Protein AF-0000000082856913 (afdb_homodimer)

Secondary structure (DSSP, 8-state):
--------------------------------HHHHHHHHHHSHHHHHHHHHHHHHHHHHHHHHHHHHHHHS--SSTT----HHHHHHHHHHHHHHHHHHHH-/--------------------------------HHHHHHHHHTSHHHHHHHHHHHHHHHHHHHHHHHHHHHHS--SSTT----HHHHHHHHHHHHHHHHHHHH-

Sequence (206 aa):
MSSNGLFSSRENDQNTMIECTITRKRETSSLSREERRRRRRATQKYRMAHATRERIRVEAFNVAFTELRKLLPTLPPDKKLSKIEILRLAICYIAYLNHVLEAMSSNGLFSSRENDQNTMIECTITRKRETSSLSREERRRRRRATQKYRMAHATRERIRVEAFNVAFTELRKLLPTLPPDKKLSKIEILRLAICYIAYLNHVLEA

Solvent-accessible surface area (backbone atoms only — not comparable to full-atom values): 12818 Å² total; per-residue (Å²): 129,87,76,81,78,80,74,76,78,75,77,73,76,71,74,72,71,72,69,70,70,70,68,69,66,69,66,67,72,66,68,49,70,66,52,50,50,51,56,52,59,68,33,66,69,47,46,51,53,51,51,51,53,49,52,50,53,52,47,54,47,52,52,50,50,53,56,40,50,70,74,50,92,51,88,62,76,78,63,85,70,53,74,67,51,46,50,55,49,49,43,53,48,51,54,49,54,52,50,58,67,74,94,130,83,92,85,82,78,76,75,70,76,74,76,77,71,72,73,69,70,67,70,69,67,68,68,66,67,67,66,73,66,67,48,69,67,53,49,50,51,58,51,60,68,34,63,69,48,46,51,53,51,50,52,52,49,52,51,54,53,47,53,48,52,53,50,50,53,57,42,52,70,74,50,92,52,91,61,78,77,63,86,68,52,71,67,53,46,50,53,49,49,42,53,48,50,54,49,52,52,49,58,66,74,94

Foldseek 3Di:
DPDDPPVPPPPPPPPPVVPVCPVPVPVPVPQDPVRVVVVVCPDPVNVVVVVVVVVVVVVVVVVVLVVLLVVFDDVPSPDDDDSVRSV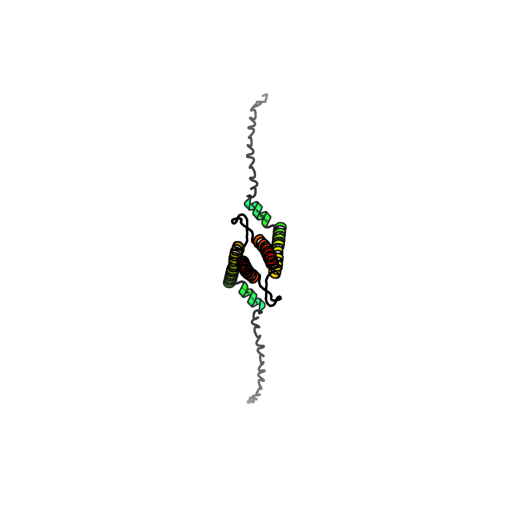VRSVVVVVVVVVVVVD/DDDDDPPPPPPPPPPPVVVVCPVPVPVPVPQDPVRVVVVVCPDPVNVVVVVVVVVVVVVVVVVVLVVLLVVFDDVPSPDDDDSVRSVVRSVVVVVVVVVVVVD

Organism: NCBI:txid197152

pLDDT: mean 78.63, std 26.64, range [24.08, 98.75]

InterPro domains:
  IPR011598 Myc-type, basic helix-loop-helix (bHLH) domain [PF00010] (47-97)
  IPR011598 Myc-type, basic helix-loop-helix (bHLH) domain [PS50888] (45-97)
  IPR011598 Myc-type, basic helix-loop-helix (bHLH) domain [SM00353] (51-103)
  IPR036638 Helix-loop-helix DNA-binding domain superfamily [G3DSA:4.10.280.10] (40-103)
  IPR036638 Helix-loop-helix DNA-binding domain superfamily [SSF47459] (45-102)
  IPR040238 Helix-loop-helix protein TAL-like [PTHR13864] (16-102)

Nearest PDB structures (foldseek):
  8btd-assembly1_SU  TM=6.569E-01  e=5.941E+00  Giardia lamblia ATCC 50803

Radius of gyration: 43.91 Å; Cα contacts (8 Å, |Δi|>4): 61; chains: 2; bounding box: 135×129×76 Å

Structure (mmCIF, N/CA/C/O backbone):
data_AF-0000000082856913-model_v1
#
loop_
_entity.id
_entity.type
_entity.pdbx_description
1 polymer 'BHLH domain-containing protein'
#
loop_
_atom_site.group_PDB
_atom_site.id
_atom_site.type_symbol
_atom_site.label_atom_id
_atom_site.label_alt_id
_atom_site.label_comp_id
_atom_site.label_asym_id
_atom_site.label_entity_id
_atom_site.label_seq_id
_atom_site.pdbx_PDB_ins_code
_atom_site.Cartn_x
_atom_site.Cartn_y
_atom_site.Cartn_z
_atom_site.occupancy
_atom_site.B_iso_or_equiv
_atom_site.auth_seq_id
_atom_site.auth_comp_id
_atom_site.auth_asym_id
_atom_site.auth_atom_id
_atom_site.pdbx_PDB_model_num
ATOM 1 N N . MET A 1 1 ? -79.312 60.375 54.844 1 29.33 1 MET A N 1
ATOM 2 C CA . MET A 1 1 ? -78.25 60.594 53.812 1 29.33 1 MET A CA 1
ATOM 3 C C . MET A 1 1 ? -77.438 59.344 53.594 1 29.33 1 MET A C 1
ATOM 5 O O . MET A 1 1 ? -76.375 59.375 53 1 29.33 1 MET A O 1
ATOM 9 N N . SER A 1 2 ? -77.875 58.25 54.219 1 34.06 2 SER A N 1
ATOM 10 C CA . SER A 1 2 ? -77.062 57.031 54.312 1 34.06 2 SER A CA 1
ATOM 11 C C . SER A 1 2 ? -76.938 56.344 52.969 1 34.06 2 SER A C 1
ATOM 13 O O . SER A 1 2 ? -77.938 56.031 52.312 1 34.06 2 SER A O 1
ATOM 15 N N . SER A 1 3 ? -75.812 56.688 52.281 1 35.62 3 SER A N 1
ATOM 16 C CA . SER A 1 3 ? -75.25 56.438 50.938 1 35.62 3 SER A CA 1
ATOM 17 C C . SER A 1 3 ? -75.062 54.969 50.656 1 35.62 3 SER A C 1
ATOM 19 O O . SER A 1 3 ? -74.5 54.219 51.469 1 35.62 3 SER A O 1
ATOM 21 N N . ASN A 1 4 ? -76.062 54.312 49.906 1 30.95 4 ASN A N 1
ATOM 22 C CA . ASN A 1 4 ? -76.25 53 49.281 1 30.95 4 ASN A CA 1
ATOM 23 C C . ASN A 1 4 ? -74.938 52.5 48.625 1 30.95 4 ASN A C 1
ATOM 25 O O . ASN A 1 4 ? -74.25 53.281 47.906 1 30.95 4 ASN A O 1
ATOM 29 N N . GLY A 1 5 ? -74.25 51.5 49.219 1 30.52 5 GLY A N 1
ATOM 30 C CA . GLY A 1 5 ? -73.188 50.594 48.969 1 30.52 5 GLY A CA 1
ATOM 31 C C . GLY A 1 5 ? -73.312 49.812 47.688 1 30.52 5 GLY A C 1
ATOM 32 O O . GLY A 1 5 ? -73.688 48.625 47.688 1 30.52 5 GLY A O 1
ATOM 33 N N . LEU A 1 6 ? -73.812 50.531 46.562 1 36.69 6 LEU A N 1
ATOM 34 C CA . LEU A 1 6 ? -74 49.688 45.375 1 36.69 6 LEU A CA 1
ATOM 35 C C . LEU A 1 6 ? -72.75 48.906 45.031 1 36.69 6 LEU A C 1
ATOM 37 O O . LEU A 1 6 ? -71.625 49.5 44.938 1 36.69 6 LEU A O 1
ATOM 41 N N . PHE A 1 7 ? -72.562 47.625 45.531 1 38.06 7 PHE A N 1
ATOM 42 C CA . PHE A 1 7 ? -71.562 46.594 45.375 1 38.06 7 PHE A CA 1
ATOM 43 C C . PHE A 1 7 ? -71.438 46.188 43.906 1 38.06 7 PHE A C 1
ATOM 45 O O . PHE A 1 7 ? -72.312 45.531 43.344 1 38.06 7 PHE A O 1
ATOM 52 N N . SER A 1 8 ? -71.25 47.125 42.906 1 35.53 8 SER A N 1
ATOM 53 C CA . SER A 1 8 ? -71.125 46.625 41.562 1 35.53 8 SER A CA 1
ATOM 54 C C . SER A 1 8 ? -70.062 45.531 41.438 1 35.53 8 SER A C 1
ATOM 56 O O . SER A 1 8 ? -68.938 45.719 41.969 1 35.53 8 SER A O 1
ATOM 58 N N . SER A 1 9 ? -70.5 44.25 41.406 1 33.72 9 SER A N 1
ATOM 59 C CA . SER A 1 9 ? -69.812 43 41.125 1 33.72 9 SER A CA 1
ATOM 60 C C . SER A 1 9 ? -68.938 43.125 39.875 1 33.72 9 SER A C 1
ATOM 62 O O . SER A 1 9 ? -69.438 43.25 38.781 1 33.72 9 SER A O 1
ATOM 64 N N . ARG A 1 10 ? -67.938 44.062 39.906 1 30.38 10 ARG A N 1
ATOM 65 C CA . ARG A 1 10 ? -67 44.094 38.812 1 30.38 10 ARG A CA 1
ATOM 66 C C . ARG A 1 10 ? -66.438 42.719 38.469 1 30.38 10 ARG A C 1
ATOM 68 O O . ARG A 1 10 ? -66 41.969 39.344 1 30.38 10 ARG A O 1
ATOM 75 N N . GLU A 1 11 ? -67.188 41.969 37.5 1 39.38 11 GLU A N 1
ATOM 76 C CA . GLU A 1 11 ? -66.75 40.781 36.812 1 39.38 11 GLU A CA 1
ATOM 77 C C . GLU A 1 11 ? -65.312 40.938 36.281 1 39.38 11 GLU A C 1
ATOM 79 O O . GLU A 1 11 ? -65.062 41.812 35.469 1 39.38 11 GLU A O 1
ATOM 84 N N . ASN A 1 12 ? -64.312 41 37.156 1 28.06 12 ASN A N 1
ATOM 85 C CA . ASN A 1 12 ? -62.906 40.938 36.781 1 28.06 12 ASN A CA 1
ATOM 86 C C . ASN A 1 12 ? -62.625 39.844 35.781 1 28.06 12 ASN A C 1
ATOM 88 O O . ASN A 1 12 ? -62.812 38.656 36.094 1 28.06 12 ASN A O 1
ATOM 92 N N . ASP A 1 13 ? -63.188 39.969 34.531 1 33.34 13 ASP A N 1
ATOM 93 C CA . ASP A 1 13 ? -62.719 39.125 33.438 1 33.34 13 ASP A CA 1
ATOM 94 C C . ASP A 1 13 ? -61.188 38.969 33.469 1 33.34 13 ASP A C 1
ATOM 96 O O . ASP A 1 13 ? -60.469 39.938 33.281 1 33.34 13 ASP A O 1
ATOM 100 N N . GLN A 1 14 ? -60.656 38.312 34.531 1 32.97 14 GLN A N 1
ATOM 101 C CA . GLN A 1 14 ? -59.25 37.906 34.5 1 32.97 14 GLN A CA 1
ATOM 102 C C . GLN A 1 14 ? -58.875 37.281 33.156 1 32.97 14 GLN A C 1
ATOM 104 O O . GLN A 1 14 ? -59.5 36.312 32.719 1 32.97 14 GLN A O 1
ATOM 109 N N . ASN A 1 15 ? -58.719 38.156 32.125 1 33.38 15 ASN A N 1
ATOM 110 C CA . ASN A 1 15 ? -57.969 37.781 30.922 1 33.38 15 ASN A CA 1
ATOM 111 C C . ASN A 1 15 ? -56.812 36.844 31.25 1 33.38 15 ASN A C 1
ATOM 113 O O . ASN A 1 15 ? -55.875 37.219 31.938 1 33.38 15 ASN A O 1
ATOM 117 N N . THR A 1 16 ? -57.156 35.594 31.75 1 35.09 16 THR A N 1
ATOM 118 C CA . THR A 1 16 ? -56.125 34.562 31.75 1 35.09 16 THR A CA 1
ATOM 119 C C . THR A 1 16 ? -55.281 34.625 30.484 1 35.09 16 THR A C 1
ATOM 121 O O . THR A 1 16 ? -55.781 34.406 29.375 1 35.09 16 THR A O 1
ATOM 124 N N . MET A 1 17 ? -54.562 35.75 30.297 1 32.34 17 MET A N 1
ATOM 125 C CA . MET A 1 17 ? -53.5 35.688 29.297 1 32.34 17 MET A CA 1
ATOM 126 C C . MET A 1 17 ? -52.844 34.312 29.266 1 32.34 17 MET A C 1
ATOM 128 O O . MET A 1 17 ? -52.344 33.844 30.281 1 32.34 17 MET A O 1
ATOM 132 N N . ILE A 1 18 ? -53.562 33.281 28.734 1 39.78 18 ILE A N 1
ATOM 133 C CA . ILE A 1 18 ? -52.906 32.031 28.297 1 39.78 18 ILE A CA 1
ATOM 134 C C . ILE A 1 18 ? -51.531 32.375 27.719 1 39.78 18 ILE A C 1
ATOM 136 O O . ILE A 1 18 ? -51.406 33.062 26.719 1 39.78 18 ILE A O 1
ATOM 140 N N . GLU A 1 19 ? -50.719 33.031 28.609 1 38.97 19 GLU A N 1
ATOM 141 C CA . GLU A 1 19 ? -49.312 32.969 28.172 1 38.97 19 GLU A CA 1
ATOM 142 C C . GLU A 1 19 ? -49.031 31.656 27.438 1 38.97 19 GLU A C 1
ATOM 144 O O . GLU A 1 19 ? -49.156 30.562 28.016 1 38.97 19 GLU A O 1
ATOM 149 N N . CYS A 1 20 ? -49.719 31.422 26.281 1 38.59 20 CYS A N 1
ATOM 150 C CA . CYS A 1 20 ? -49.219 30.391 25.391 1 38.59 20 CYS A CA 1
ATOM 151 C C . CYS A 1 20 ? -47.719 30.25 25.5 1 38.59 20 CYS A C 1
ATOM 153 O O . CYS A 1 20 ? -47 31.203 25.281 1 38.59 20 CYS A O 1
ATOM 155 N N . THR A 1 21 ? -47.25 29.875 26.719 1 36.22 21 THR A N 1
ATOM 156 C CA . THR A 1 21 ? -45.875 29.375 26.859 1 36.22 21 THR A CA 1
ATOM 157 C C . THR A 1 21 ? -45.375 28.781 25.547 1 36.22 21 THR A C 1
ATOM 159 O O . THR A 1 21 ? -45.906 27.766 25.094 1 36.22 21 THR A O 1
ATOM 162 N N . ILE A 1 22 ? -45.469 29.562 24.406 1 40.91 22 ILE A N 1
ATOM 163 C CA . ILE A 1 22 ? -44.594 29.156 23.312 1 40.91 22 ILE A CA 1
ATOM 164 C C . ILE A 1 22 ? -43.344 28.484 23.875 1 40.91 22 ILE A C 1
ATOM 166 O O . ILE A 1 22 ? -42.531 29.109 24.578 1 40.91 22 ILE A O 1
ATOM 170 N N . THR A 1 23 ? -43.594 27.375 24.672 1 40.31 23 THR A N 1
ATOM 171 C CA . THR A 1 23 ? -42.406 26.547 24.938 1 40.31 23 THR A CA 1
ATOM 172 C C . THR A 1 23 ? -41.344 26.734 23.844 1 40.31 23 THR A C 1
ATOM 174 O O . THR A 1 23 ? -41.594 26.391 22.688 1 40.31 23 THR A O 1
ATOM 177 N N . ARG A 1 24 ? -40.781 27.906 23.719 1 38.72 24 ARG A N 1
ATOM 178 C CA . ARG A 1 24 ? -39.5 27.953 22.984 1 38.72 24 ARG A CA 1
ATOM 179 C C . ARG A 1 24 ? -38.781 26.609 23.078 1 38.72 24 ARG A C 1
ATOM 181 O O . ARG A 1 24 ? -38.281 26.234 24.156 1 38.72 24 ARG A O 1
ATOM 188 N N . LYS A 1 25 ? -39.406 25.516 22.703 1 41.88 25 LYS A N 1
ATOM 189 C CA . LYS A 1 25 ? -38.562 24.344 22.484 1 41.88 25 LYS A CA 1
ATOM 190 C C . LYS A 1 25 ? -37.125 24.766 22.203 1 41.88 25 LYS A C 1
ATOM 192 O O . LYS A 1 25 ? -36.844 25.516 21.266 1 41.88 25 LYS A O 1
ATOM 197 N N . ARG A 1 26 ? -36.406 25.312 23.172 1 41.56 26 ARG A N 1
ATOM 198 C CA . ARG A 1 26 ? -34.938 25.344 23.016 1 41.56 26 ARG A CA 1
ATOM 199 C C . ARG A 1 26 ? -34.5 24.312 22 1 41.56 26 ARG A C 1
ATOM 201 O O . ARG A 1 26 ? -34.719 23.109 22.172 1 41.56 26 ARG A O 1
ATOM 208 N N . GLU A 1 27 ? -34.875 24.422 20.828 1 49.28 27 GLU A N 1
ATOM 209 C CA . GLU A 1 27 ? -34.188 23.594 19.844 1 49.28 27 GLU A CA 1
ATOM 210 C C . GLU A 1 27 ? -32.812 23.219 20.344 1 49.28 27 GLU A C 1
ATOM 212 O O . GLU A 1 27 ? -31.906 24.062 20.438 1 49.28 27 GLU A O 1
ATOM 217 N N . THR A 1 28 ? -32.656 22.875 21.594 1 51.94 28 THR A N 1
ATOM 218 C CA . THR A 1 28 ? -31.359 22.25 21.844 1 51.94 28 THR A CA 1
ATOM 219 C C . THR A 1 28 ? -30.734 21.734 20.531 1 51.94 28 THR A C 1
ATOM 221 O O . THR A 1 28 ? -31.312 20.891 19.859 1 51.94 28 THR A O 1
ATOM 224 N N . SER A 1 29 ? -30.406 22.641 19.703 1 60.84 29 SER A N 1
ATOM 225 C CA . SER A 1 29 ? -29.797 22.359 18.406 1 60.84 29 SER A CA 1
ATOM 226 C C . SER A 1 29 ? -29.062 21.016 18.438 1 60.84 29 SER A C 1
ATOM 228 O O . SER A 1 29 ? -28 20.891 19.047 1 60.84 29 SER A O 1
ATOM 230 N N . SER A 1 30 ? -29.781 20 18.672 1 75.88 30 SER A N 1
ATOM 231 C CA . SER A 1 30 ? -29.172 18.688 18.531 1 75.88 30 SER A CA 1
ATOM 232 C C . SER A 1 30 ? -28.141 18.688 17.406 1 75.88 30 SER A C 1
ATOM 234 O O . SER A 1 30 ? -28.359 19.281 16.359 1 75.88 30 SER A O 1
ATOM 236 N N . LEU A 1 31 ? -26.953 18.484 17.719 1 83.75 31 LEU A N 1
ATOM 237 C CA . LEU A 1 31 ? -25.906 18.375 16.719 1 83.75 31 LEU A CA 1
ATOM 238 C C . LEU A 1 31 ? -26.344 17.484 15.555 1 83.75 31 LEU A C 1
ATOM 240 O O . LEU A 1 31 ? -27.016 16.469 15.766 1 83.75 31 LEU A O 1
ATOM 244 N N . SER A 1 32 ? -26.281 18.031 14.438 1 89.81 32 SER A N 1
ATOM 245 C CA . SER A 1 32 ? -26.516 17.203 13.266 1 89.81 32 SER A CA 1
ATOM 246 C C . SER A 1 32 ? -25.719 15.898 13.336 1 89.81 32 SER A C 1
ATOM 248 O O . SER A 1 32 ? -24.719 15.82 14.055 1 89.81 32 SER A O 1
ATOM 250 N N . ARG A 1 33 ? -26.234 14.922 12.805 1 93.31 33 ARG A N 1
ATOM 251 C CA . ARG A 1 33 ? -25.5 13.664 12.727 1 93.31 33 ARG A CA 1
ATOM 252 C C . ARG A 1 33 ? -24.062 13.898 12.273 1 93.31 33 ARG A C 1
ATOM 254 O O . ARG A 1 33 ? -23.125 13.312 12.82 1 93.31 33 ARG A O 1
ATOM 261 N N . GLU A 1 34 ? -23.922 14.688 11.203 1 94.12 34 GLU A N 1
ATOM 262 C CA . GLU A 1 34 ? -22.609 15 10.648 1 94.12 34 GLU A CA 1
ATOM 263 C C . GLU A 1 34 ? -21.719 15.695 11.688 1 94.12 34 GLU A C 1
ATOM 265 O O . GLU A 1 34 ? -20.547 15.383 11.812 1 94.12 34 GLU A O 1
ATOM 270 N N . GLU A 1 35 ? -22.391 16.594 12.344 1 93.81 35 GLU A N 1
ATOM 271 C CA . GLU A 1 35 ? -21.625 17.297 13.367 1 93.81 35 GLU A CA 1
ATOM 272 C C . GLU A 1 35 ? -21.172 16.344 14.469 1 93.81 35 GLU A C 1
ATOM 274 O O . GLU A 1 35 ? -20.062 16.469 14.984 1 93.81 35 GLU A O 1
ATOM 279 N N . ARG A 1 36 ? -22.047 15.516 14.922 1 92.94 36 ARG A N 1
ATOM 280 C CA . ARG A 1 36 ? -21.703 14.508 15.922 1 92.94 36 ARG A CA 1
ATOM 281 C C . ARG A 1 36 ? -20.531 13.656 15.461 1 92.94 36 ARG A C 1
ATOM 283 O O . ARG A 1 36 ? -19.625 13.344 16.25 1 92.94 36 ARG A O 1
ATOM 290 N N . ARG A 1 37 ? -20.562 13.234 14.18 1 95.25 37 ARG A N 1
ATOM 291 C CA . ARG A 1 37 ? -19.484 12.438 13.609 1 95.25 37 ARG A CA 1
ATOM 292 C C . ARG A 1 37 ? -18.172 13.211 13.617 1 95.25 37 ARG A C 1
ATOM 294 O O . ARG A 1 37 ? -17.125 12.664 13.953 1 95.25 37 ARG A O 1
ATOM 301 N N . ARG A 1 38 ? -18.266 14.352 13.258 1 95.75 38 ARG A N 1
ATOM 302 C CA . ARG A 1 38 ? -17.078 15.195 13.188 1 95.75 38 ARG A CA 1
ATOM 303 C C . ARG A 1 38 ? -16.453 15.352 14.562 1 95.75 38 ARG A C 1
ATOM 305 O O . ARG A 1 38 ? -15.219 15.297 14.695 1 95.75 38 ARG A O 1
ATOM 312 N N . ARG A 1 39 ? -17.266 15.617 15.562 1 94.69 39 ARG A N 1
ATOM 313 C CA . ARG A 1 39 ? -16.766 15.758 16.922 1 94.69 39 ARG A CA 1
ATOM 314 C C . ARG A 1 39 ? -16.141 14.461 17.422 1 94.69 39 ARG A C 1
ATOM 316 O O . ARG A 1 39 ? -15.117 14.484 18.109 1 94.69 39 ARG A O 1
ATOM 323 N N . ARG A 1 40 ? -16.797 13.414 17.141 1 95.12 40 ARG A N 1
ATOM 324 C CA . ARG A 1 40 ? -16.266 12.109 17.531 1 95.12 40 ARG A CA 1
ATOM 325 C C . ARG A 1 40 ? -14.891 11.875 16.922 1 95.12 40 ARG A C 1
ATOM 327 O O . ARG A 1 40 ? -13.977 11.414 17.609 1 95.12 40 ARG A O 1
ATOM 334 N N . ARG A 1 41 ? -14.641 12.234 15.648 1 96.06 41 ARG A N 1
ATOM 335 C CA . ARG A 1 41 ? -13.414 11.984 14.906 1 96.06 41 ARG A CA 1
ATOM 336 C C . ARG A 1 41 ? -12.281 12.883 15.406 1 96.06 41 ARG A C 1
ATOM 338 O O . ARG A 1 41 ? -11.109 12.578 15.203 1 96.06 41 ARG A O 1
ATOM 345 N N . ALA A 1 42 ? -12.609 13.898 16.047 1 96.81 42 ALA A N 1
ATOM 346 C CA . ALA A 1 42 ? -11.617 14.867 16.516 1 96.81 42 ALA A CA 1
ATOM 347 C C . ALA A 1 42 ? -10.992 14.406 17.844 1 96.81 42 ALA A C 1
ATOM 349 O O . ALA A 1 42 ? -9.969 14.945 18.266 1 96.81 42 ALA A O 1
ATOM 350 N N . THR A 1 43 ? -11.641 13.477 18.438 1 96.88 43 THR A N 1
ATOM 351 C CA . THR A 1 43 ? -11.188 13.016 19.75 1 96.88 43 THR A CA 1
ATOM 352 C C . THR A 1 43 ? -9.883 12.227 19.609 1 96.88 43 THR A C 1
ATOM 354 O O . THR A 1 43 ? -9.664 11.555 18.609 1 96.88 43 THR A O 1
ATOM 357 N N . GLN A 1 44 ? -9.047 12.258 20.688 1 97.94 44 GLN A N 1
ATOM 358 C CA . GLN A 1 44 ? -7.785 11.531 20.719 1 97.94 44 GLN A CA 1
ATOM 359 C C . GLN A 1 44 ? -8.016 10.023 20.688 1 97.94 44 GLN A C 1
ATOM 361 O O . GLN A 1 44 ? -7.258 9.289 20.047 1 97.94 44 GLN A O 1
ATOM 366 N N . LYS A 1 45 ? -8.969 9.625 21.5 1 97.12 45 LYS A N 1
ATOM 367 C CA . LYS A 1 45 ? -9.297 8.195 21.516 1 97.12 45 LYS A CA 1
ATOM 368 C C . LYS A 1 45 ? -9.562 7.676 20.109 1 97.12 45 LYS A C 1
ATOM 370 O O . LYS A 1 45 ? -9.078 6.605 19.734 1 97.12 45 LYS A O 1
ATOM 375 N N . TYR A 1 46 ? -10.422 8.375 19.422 1 97.62 46 TYR A N 1
ATOM 376 C CA . TYR A 1 46 ? -10.75 7.996 18.047 1 97.62 46 TYR A CA 1
ATOM 377 C C . TYR A 1 46 ? -9.508 7.984 17.172 1 97.62 46 TYR A C 1
ATOM 379 O O . TYR A 1 46 ? -9.289 7.043 16.406 1 97.62 46 TYR A O 1
ATOM 387 N N . ARG A 1 47 ? -8.68 8.938 17.172 1 97.31 47 ARG A N 1
ATOM 388 C CA . ARG A 1 47 ? -7.473 9.047 16.359 1 97.31 47 ARG A CA 1
ATOM 389 C C . ARG A 1 47 ? -6.496 7.926 16.672 1 97.31 47 ARG A C 1
ATOM 391 O O . ARG A 1 47 ? -5.867 7.363 15.773 1 97.31 47 ARG A O 1
ATOM 398 N N . MET A 1 48 ? -6.348 7.617 17.922 1 98.44 48 MET A N 1
ATOM 399 C CA . MET A 1 48 ? -5.449 6.551 18.359 1 98.44 48 MET A CA 1
ATOM 400 C C . MET A 1 48 ? -5.938 5.195 17.859 1 98.44 48 MET A C 1
ATOM 402 O O . MET A 1 48 ? -5.141 4.371 17.406 1 98.44 48 MET A O 1
ATOM 406 N N . ALA A 1 49 ? -7.188 4.988 18.016 1 98.25 49 ALA A N 1
ATOM 407 C CA . ALA A 1 49 ? -7.766 3.744 17.516 1 98.25 49 ALA A CA 1
ATOM 408 C C . ALA A 1 49 ? -7.551 3.609 16 1 98.25 49 ALA A C 1
ATOM 410 O O . ALA A 1 49 ? -7.242 2.521 15.516 1 98.25 49 ALA A O 1
ATOM 411 N N . HIS A 1 50 ? -7.75 4.684 15.266 1 98.12 50 HIS A N 1
ATOM 412 C CA . HIS A 1 50 ? -7.539 4.676 13.828 1 98.12 50 HIS A CA 1
ATOM 413 C C . HIS A 1 50 ? -6.082 4.371 13.484 1 98.12 50 HIS A C 1
ATOM 415 O O . HIS A 1 50 ? -5.805 3.58 12.578 1 98.12 50 HIS A O 1
ATOM 421 N N . ALA A 1 51 ? -5.203 4.969 14.094 1 98.25 51 ALA A N 1
ATOM 422 C CA . ALA A 1 51 ? -3.775 4.758 13.867 1 98.25 51 ALA A CA 1
ATOM 423 C C . ALA A 1 51 ? -3.389 3.305 14.125 1 98.25 51 ALA A C 1
ATOM 425 O O . ALA A 1 51 ? -2.604 2.723 13.375 1 98.25 51 ALA A O 1
ATOM 426 N N . THR A 1 52 ? -3.891 2.814 15.234 1 98.31 52 THR A N 1
ATOM 427 C CA . THR A 1 52 ? -3.611 1.423 15.57 1 98.31 52 THR A CA 1
ATOM 428 C C . THR A 1 52 ? -4.133 0.49 14.477 1 98.31 52 THR A C 1
ATOM 430 O O . THR A 1 52 ? -3.455 -0.468 14.102 1 98.31 52 THR A O 1
ATOM 433 N N . ARG A 1 53 ? -5.312 0.704 13.992 1 98.44 53 ARG A N 1
ATOM 434 C CA . ARG A 1 53 ? -5.895 -0.109 12.93 1 98.44 53 ARG A CA 1
ATOM 435 C C . ARG A 1 53 ? -5.051 -0.033 11.664 1 98.44 53 ARG A C 1
ATOM 437 O O . ARG A 1 53 ? -4.836 -1.045 10.992 1 98.44 53 ARG A O 1
ATOM 444 N N . GLU A 1 54 ? -4.566 1.184 11.406 1 98.06 54 GLU A N 1
ATOM 445 C CA . GLU A 1 54 ? -3.738 1.38 10.219 1 98.06 54 GLU A CA 1
ATOM 446 C C . GLU A 1 54 ? -2.389 0.685 10.367 1 98.06 54 GLU A C 1
ATOM 448 O O . GLU A 1 54 ? -1.859 0.134 9.398 1 98.06 54 GLU A O 1
ATOM 453 N N . ARG A 1 55 ? -1.857 0.713 11.547 1 98.5 55 ARG A N 1
ATOM 454 C CA . ARG A 1 55 ? -0.598 0.021 11.797 1 98.5 55 ARG A CA 1
ATOM 455 C C . ARG A 1 55 ? -0.748 -1.482 11.594 1 98.5 55 ARG A C 1
ATOM 457 O O . ARG A 1 55 ? 0.14 -2.129 11.031 1 98.5 55 ARG A O 1
ATOM 464 N N . ILE A 1 56 ? -1.879 -1.993 12.047 1 98.38 56 ILE A N 1
ATOM 465 C CA . ILE A 1 56 ? -2.16 -3.414 11.875 1 98.38 56 ILE A CA 1
ATOM 466 C C . ILE A 1 56 ? -2.322 -3.73 10.391 1 98.38 56 ILE A C 1
ATOM 468 O O . ILE A 1 56 ? -1.819 -4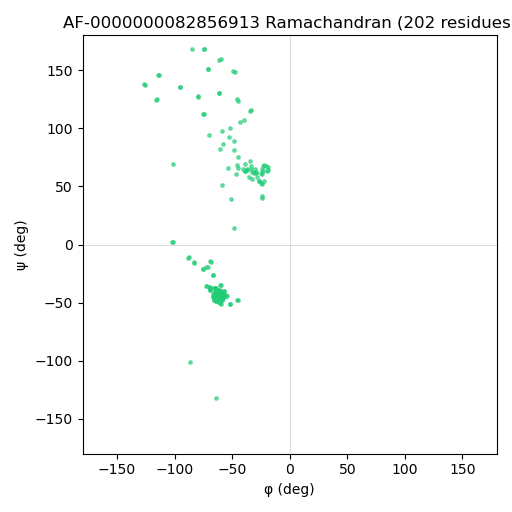.75 9.906 1 98.38 56 ILE A O 1
ATOM 472 N N . ARG A 1 57 ? -2.984 -2.959 9.633 1 98.5 57 ARG A N 1
ATOM 473 C CA . ARG A 1 57 ? -3.199 -3.15 8.203 1 98.5 57 ARG A CA 1
ATOM 474 C C . ARG A 1 57 ? -1.876 -3.143 7.445 1 98.5 57 ARG A C 1
ATOM 476 O O . ARG A 1 57 ? -1.636 -4.004 6.598 1 98.5 57 ARG A O 1
ATOM 483 N N . VAL A 1 58 ? -1.02 -2.178 7.797 1 98.38 58 VAL A N 1
ATOM 484 C CA . VAL A 1 58 ? 0.282 -2.053 7.148 1 98.38 58 VAL A CA 1
ATOM 485 C C . VAL A 1 58 ? 1.138 -3.277 7.465 1 98.38 58 VAL A C 1
ATOM 487 O O . VAL A 1 58 ? 1.813 -3.816 6.586 1 98.38 58 VAL A O 1
ATOM 490 N N . GLU A 1 59 ? 1.067 -3.693 8.695 1 98.56 59 GLU A N 1
ATOM 491 C CA . GLU A 1 59 ? 1.834 -4.871 9.086 1 98.56 59 GLU A CA 1
ATOM 492 C C . GLU A 1 59 ? 1.361 -6.113 8.344 1 98.56 59 GLU A C 1
ATOM 494 O O . GLU A 1 59 ? 2.176 -6.938 7.922 1 98.56 59 GLU A O 1
ATOM 499 N N . ALA A 1 60 ? 0.116 -6.27 8.234 1 98.56 60 ALA A N 1
ATOM 500 C CA . ALA A 1 60 ? -0.432 -7.402 7.492 1 98.56 60 ALA A CA 1
ATOM 501 C C . ALA A 1 60 ? 0.088 -7.422 6.055 1 98.56 60 ALA A C 1
ATOM 503 O O . ALA A 1 60 ? 0.43 -8.477 5.527 1 98.56 60 ALA A O 1
ATOM 504 N N . PHE A 1 61 ? 0.182 -6.32 5.477 1 98.56 61 PHE A N 1
ATOM 505 C CA . PHE A 1 61 ? 0.722 -6.215 4.125 1 98.56 61 PHE A CA 1
ATOM 506 C C . PHE A 1 61 ? 2.195 -6.605 4.098 1 98.56 61 PHE A C 1
ATOM 508 O O . PHE A 1 61 ? 2.637 -7.32 3.197 1 98.56 61 PHE A O 1
ATOM 515 N N . ASN A 1 62 ? 2.93 -6.07 5 1 98.5 62 ASN A N 1
ATOM 516 C CA . ASN A 1 62 ? 4.355 -6.371 5.07 1 98.5 62 ASN A CA 1
ATOM 517 C C . ASN A 1 62 ? 4.605 -7.867 5.219 1 98.5 62 ASN A C 1
ATOM 519 O O . ASN A 1 62 ? 5.492 -8.422 4.566 1 98.5 62 ASN A O 1
ATOM 523 N N . VAL A 1 63 ? 3.828 -8.469 6.105 1 98.56 63 VAL A N 1
ATOM 524 C CA . VAL A 1 63 ? 3.945 -9.914 6.301 1 98.56 63 VAL A CA 1
ATOM 525 C C . VAL A 1 63 ? 3.639 -10.633 4.988 1 98.56 63 VAL A C 1
ATOM 527 O O . VAL A 1 63 ? 4.383 -11.531 4.578 1 98.56 63 VAL A O 1
ATOM 530 N N . ALA A 1 64 ? 2.59 -10.203 4.34 1 98.75 64 ALA A N 1
ATOM 531 C CA . ALA A 1 64 ? 2.191 -10.852 3.09 1 98.75 64 ALA A CA 1
ATOM 532 C C . ALA A 1 64 ? 3.258 -10.664 2.014 1 98.75 64 ALA A C 1
ATOM 534 O O . ALA A 1 64 ? 3.576 -11.602 1.277 1 98.75 64 ALA A O 1
ATOM 535 N N . PHE A 1 65 ? 3.877 -9.555 1.948 1 98.56 65 PHE A N 1
ATOM 536 C CA . PHE A 1 65 ? 4.922 -9.312 0.962 1 98.56 65 PHE A CA 1
ATOM 537 C C . PHE A 1 65 ? 6.164 -10.141 1.271 1 98.56 65 PHE A C 1
ATOM 539 O O . PHE A 1 65 ? 6.844 -10.617 0.357 1 98.56 65 PHE A O 1
ATOM 546 N N . THR A 1 66 ? 6.441 -10.227 2.486 1 97.62 66 THR A N 1
ATOM 547 C CA . THR A 1 66 ? 7.578 -11.047 2.893 1 97.62 66 THR A CA 1
ATOM 548 C C . THR A 1 66 ? 7.363 -12.508 2.494 1 97.62 66 THR A C 1
ATOM 550 O O . THR A 1 66 ? 8.273 -13.148 1.975 1 97.62 66 THR A O 1
ATOM 553 N N . GLU A 1 67 ? 6.156 -13 2.746 1 98.12 67 GLU A N 1
ATOM 554 C CA . GLU A 1 67 ? 5.816 -14.367 2.373 1 98.12 67 GLU A CA 1
ATOM 555 C C . GLU A 1 67 ? 5.863 -14.555 0.859 1 98.12 67 GLU A C 1
ATOM 557 O O . GLU A 1 67 ? 6.355 -15.578 0.369 1 98.12 67 GLU A O 1
ATOM 562 N N . LEU A 1 68 ? 5.398 -13.586 0.187 1 97.94 68 LEU A N 1
ATOM 563 C CA . LEU A 1 68 ? 5.414 -13.648 -1.271 1 97.94 68 LEU A CA 1
ATOM 564 C C . LEU A 1 68 ? 6.848 -13.68 -1.795 1 97.94 68 LEU A C 1
ATOM 566 O O . LEU A 1 68 ? 7.164 -14.438 -2.713 1 97.94 68 LEU A O 1
ATOM 570 N N . ARG A 1 69 ? 7.629 -12.914 -1.239 1 96.81 69 ARG A N 1
ATOM 571 C CA . ARG A 1 69 ? 9.023 -12.82 -1.663 1 96.81 69 ARG A CA 1
ATOM 572 C C . ARG A 1 69 ? 9.727 -14.164 -1.529 1 96.81 69 ARG A C 1
ATOM 574 O O . ARG A 1 69 ? 10.578 -14.508 -2.352 1 96.81 69 ARG A O 1
ATOM 581 N N . LYS A 1 70 ? 9.375 -14.852 -0.577 1 95.25 70 LYS A N 1
ATOM 582 C CA . LYS A 1 70 ? 10.008 -16.141 -0.315 1 95.25 70 LYS A CA 1
ATOM 583 C C . LYS A 1 70 ? 9.688 -17.141 -1.42 1 95.25 70 LYS A C 1
ATOM 585 O O . LYS A 1 70 ? 10.445 -18.094 -1.646 1 95.25 70 LYS A O 1
ATOM 590 N N . LEU A 1 71 ? 8.656 -17.016 -2.072 1 95.5 71 LEU A N 1
ATOM 591 C CA . LEU A 1 71 ? 8.195 -17.969 -3.084 1 95.5 71 LEU A CA 1
ATOM 592 C C . LEU A 1 71 ? 8.789 -17.625 -4.449 1 95.5 71 LEU A C 1
ATOM 594 O O . LEU A 1 71 ? 8.68 -18.422 -5.387 1 95.5 71 LEU A O 1
ATOM 598 N N . LEU A 1 72 ? 9.398 -16.438 -4.562 1 96 72 LEU A N 1
ATOM 599 C CA . LEU A 1 72 ? 9.836 -15.969 -5.871 1 96 72 LEU A CA 1
ATOM 600 C C . LEU A 1 72 ? 11.305 -16.312 -6.113 1 96 72 LEU A C 1
ATOM 602 O O . LEU A 1 72 ? 12.141 -16.141 -5.227 1 96 72 LEU A O 1
ATOM 606 N N . PRO A 1 73 ? 11.414 -16.781 -7.344 1 92.12 73 PRO A N 1
ATOM 607 C CA . PRO A 1 73 ? 12.812 -17.062 -7.691 1 92.12 73 PRO A CA 1
ATOM 608 C C . PRO A 1 73 ? 13.609 -15.789 -7.977 1 92.12 73 PRO A C 1
ATOM 610 O O . PRO A 1 73 ? 13.203 -14.969 -8.805 1 92.12 73 PRO A O 1
ATOM 613 N N . THR A 1 74 ? 14.539 -15.492 -7.129 1 88.81 74 THR A N 1
ATOM 614 C CA . THR A 1 74 ? 15.391 -14.328 -7.355 1 88.81 74 THR A CA 1
ATOM 615 C C . THR A 1 74 ? 16.859 -14.719 -7.32 1 88.81 74 THR A C 1
ATOM 617 O O . THR A 1 74 ? 17.25 -15.641 -6.598 1 88.81 74 THR A O 1
ATOM 620 N N . LEU A 1 75 ? 17.656 -14.172 -8.273 1 84.75 75 LEU A N 1
ATOM 621 C CA . LEU A 1 75 ? 19.109 -14.383 -8.289 1 84.75 75 LEU A CA 1
ATOM 622 C C . LEU A 1 75 ? 19.844 -13.062 -8.078 1 84.75 75 LEU A C 1
ATOM 624 O O . LEU A 1 75 ? 19.734 -12.148 -8.898 1 84.75 75 LEU A O 1
ATOM 628 N N . PRO A 1 76 ? 20.703 -12.961 -7.109 1 88.12 76 PRO A N 1
ATOM 629 C CA . PRO A 1 76 ? 20.891 -13.781 -5.91 1 88.12 76 PRO A CA 1
ATOM 630 C C . PRO A 1 76 ? 19.672 -13.781 -4.996 1 88.12 76 PRO A C 1
ATOM 632 O O . PRO A 1 76 ? 18.844 -12.859 -5.047 1 88.12 76 PRO A O 1
ATOM 635 N N . PRO A 1 77 ? 19.594 -14.773 -4.172 1 85.19 77 PRO A N 1
ATOM 636 C CA . PRO A 1 77 ? 18.406 -14.922 -3.322 1 85.19 77 PRO A CA 1
ATOM 637 C C . PRO A 1 77 ? 18.297 -13.828 -2.266 1 85.19 77 PRO A C 1
ATOM 639 O O . PRO A 1 77 ? 17.203 -13.531 -1.791 1 85.19 77 PRO A O 1
ATOM 642 N N . ASP A 1 78 ? 19.312 -13.117 -2.037 1 87.75 78 ASP A N 1
ATOM 643 C CA . ASP A 1 78 ? 19.281 -12.141 -0.953 1 87.75 78 ASP A CA 1
ATOM 644 C C . ASP A 1 78 ? 19.062 -10.727 -1.492 1 87.75 78 ASP A C 1
ATOM 646 O O . ASP A 1 78 ? 19.094 -9.758 -0.733 1 87.75 78 ASP A O 1
ATOM 650 N N . LYS A 1 79 ? 18.906 -10.617 -2.643 1 90.69 79 LYS A N 1
ATOM 651 C CA . LYS A 1 79 ? 18.672 -9.289 -3.217 1 90.69 79 LYS A CA 1
ATOM 652 C C . LYS A 1 79 ? 17.391 -8.672 -2.662 1 90.69 79 LYS A C 1
ATOM 654 O O . LYS A 1 79 ? 16.344 -9.312 -2.648 1 90.69 79 LYS A O 1
ATOM 659 N N . LYS A 1 80 ? 17.484 -7.457 -2.221 1 93.19 80 LYS A N 1
ATOM 660 C CA . LYS A 1 80 ? 16.312 -6.75 -1.708 1 93.19 80 LYS A CA 1
ATOM 661 C C . LYS A 1 80 ? 15.461 -6.195 -2.846 1 93.19 80 LYS A C 1
ATOM 663 O O . LYS A 1 80 ? 15.992 -5.633 -3.807 1 93.19 80 LYS A O 1
ATOM 668 N N . LEU A 1 81 ? 14.32 -6.496 -2.799 1 95.88 81 LEU A N 1
ATOM 669 C CA . LEU A 1 81 ? 13.352 -5.984 -3.766 1 95.88 81 LEU A CA 1
ATOM 670 C C . LEU A 1 81 ? 12.336 -5.07 -3.088 1 95.88 81 LEU A C 1
ATOM 672 O O . LEU A 1 81 ? 11.984 -5.281 -1.926 1 95.88 81 LEU A O 1
ATOM 676 N N . SER A 1 82 ? 11.906 -4.031 -3.875 1 97.31 82 SER A N 1
ATOM 677 C CA . SER A 1 82 ? 10.797 -3.219 -3.391 1 97.31 82 SER A CA 1
ATOM 678 C C . SER A 1 82 ? 9.469 -3.965 -3.506 1 97.31 82 SER A C 1
ATOM 680 O O . SER A 1 82 ? 9.383 -4.988 -4.184 1 97.31 82 SER A O 1
ATOM 682 N N . LYS A 1 83 ? 8.484 -3.385 -2.859 1 97.75 83 LYS A N 1
ATOM 683 C CA . LYS A 1 83 ? 7.16 -4.004 -2.898 1 97.75 83 LYS A CA 1
ATOM 684 C C . LYS A 1 83 ? 6.629 -4.07 -4.328 1 97.75 83 LYS A C 1
ATOM 686 O O . LYS A 1 83 ? 6.035 -5.074 -4.727 1 97.75 83 LYS A O 1
ATOM 691 N N . ILE A 1 84 ? 6.887 -3.002 -5.055 1 98.25 84 ILE A N 1
ATOM 692 C CA . ILE A 1 84 ? 6.395 -2.959 -6.43 1 98.25 84 ILE A CA 1
ATOM 693 C C . ILE A 1 84 ? 7.156 -3.971 -7.281 1 98.25 84 ILE A C 1
ATOM 695 O O . ILE A 1 84 ? 6.582 -4.594 -8.18 1 98.25 84 ILE A O 1
ATOM 699 N N . GLU A 1 85 ? 8.414 -4.098 -6.992 1 97.38 85 GLU A N 1
ATOM 700 C CA . GLU A 1 85 ? 9.219 -5.078 -7.719 1 97.38 85 GLU A CA 1
ATOM 701 C C . GLU A 1 85 ? 8.766 -6.5 -7.414 1 97.38 85 GLU A C 1
ATOM 703 O O . GLU A 1 85 ? 8.734 -7.352 -8.305 1 97.38 85 GLU A O 1
ATOM 708 N N . ILE A 1 86 ? 8.391 -6.734 -6.203 1 97.81 86 ILE A N 1
ATOM 709 C CA . ILE A 1 86 ? 7.902 -8.055 -5.812 1 97.81 86 ILE A CA 1
ATOM 710 C C . ILE A 1 86 ? 6.609 -8.367 -6.566 1 97.81 86 ILE A C 1
ATOM 712 O O . ILE A 1 86 ? 6.441 -9.469 -7.086 1 97.81 86 ILE A O 1
ATOM 716 N N . LEU A 1 87 ? 5.801 -7.438 -6.672 1 98.31 87 LEU A N 1
ATOM 717 C CA . LEU A 1 87 ? 4.527 -7.617 -7.363 1 98.31 87 LEU A CA 1
ATOM 718 C C . LEU A 1 87 ? 4.75 -7.93 -8.836 1 98.31 87 LEU A C 1
ATOM 720 O O . LEU A 1 87 ? 4.121 -8.836 -9.383 1 98.31 87 LEU A O 1
ATOM 724 N N . ARG A 1 88 ? 5.586 -7.105 -9.383 1 97.56 88 ARG A N 1
ATOM 725 C CA . ARG A 1 88 ? 5.863 -7.289 -10.805 1 97.56 88 ARG A CA 1
ATOM 726 C C . ARG A 1 88 ? 6.52 -8.641 -11.062 1 97.56 88 ARG A C 1
ATOM 728 O O . ARG A 1 88 ? 6.207 -9.312 -12.047 1 97.56 88 ARG A O 1
ATOM 735 N N . LEU A 1 89 ? 7.406 -8.992 -10.227 1 97.44 89 LEU A N 1
ATOM 736 C CA . LEU A 1 89 ? 8.055 -10.297 -10.352 1 97.44 89 LEU A CA 1
ATOM 737 C C . LEU A 1 89 ? 7.043 -11.422 -10.164 1 97.44 89 LEU A C 1
ATOM 739 O O . LEU A 1 89 ? 7.098 -12.438 -10.859 1 97.44 89 LEU A O 1
ATOM 743 N N . ALA A 1 90 ? 6.133 -11.266 -9.148 1 98.25 90 ALA A N 1
ATOM 744 C CA . ALA A 1 90 ? 5.102 -12.266 -8.906 1 98.25 90 ALA A CA 1
ATOM 745 C C . ALA A 1 90 ? 4.223 -12.461 -10.133 1 98.25 90 ALA A C 1
ATOM 747 O O . ALA A 1 90 ? 3.889 -13.594 -10.492 1 98.25 90 ALA A O 1
ATOM 748 N N . ILE A 1 91 ? 3.887 -11.398 -10.766 1 98.38 91 ILE A N 1
ATOM 749 C CA . ILE A 1 91 ? 3.059 -11.445 -11.961 1 98.38 91 ILE A CA 1
ATOM 750 C C . ILE A 1 91 ? 3.771 -12.234 -13.055 1 98.38 91 ILE A C 1
ATOM 752 O O . ILE A 1 91 ? 3.191 -13.148 -13.648 1 98.38 91 ILE A O 1
ATOM 756 N N . CYS A 1 92 ? 5.031 -11.875 -13.273 1 97.75 92 CYS A N 1
ATOM 757 C CA . CYS A 1 92 ? 5.824 -12.555 -14.289 1 97.75 92 CYS A CA 1
ATOM 758 C C . CYS A 1 92 ? 5.988 -14.031 -13.953 1 97.75 92 CYS A C 1
ATOM 760 O O . CYS A 1 92 ? 5.879 -14.891 -14.836 1 97.75 92 CYS A O 1
ATOM 762 N N . TYR A 1 93 ? 6.195 -14.281 -12.75 1 97.44 93 TYR A N 1
ATOM 763 C CA . TYR A 1 93 ? 6.418 -15.648 -12.305 1 97.44 93 TYR A CA 1
ATOM 764 C C . TYR A 1 93 ? 5.16 -16.484 -12.477 1 97.44 93 TYR A C 1
ATOM 766 O O . TYR A 1 93 ? 5.227 -17.625 -12.945 1 97.44 93 TYR A O 1
ATOM 774 N N . ILE A 1 94 ? 4.004 -15.977 -12.086 1 97.38 94 ILE A N 1
ATOM 775 C CA . ILE A 1 94 ? 2.738 -16.688 -12.227 1 97.38 94 ILE A CA 1
ATOM 776 C C . ILE A 1 94 ? 2.451 -16.938 -13.703 1 97.38 94 ILE A C 1
ATOM 778 O O . ILE A 1 94 ? 2.02 -18.031 -14.086 1 97.38 94 ILE A O 1
ATOM 782 N N . ALA A 1 95 ? 2.688 -15.93 -14.523 1 96.44 95 ALA A N 1
ATOM 783 C CA . ALA A 1 95 ? 2.502 -16.078 -15.961 1 96.44 95 ALA A CA 1
ATOM 784 C C . ALA A 1 95 ? 3.381 -17.203 -16.5 1 96.44 95 ALA A C 1
ATOM 786 O O . ALA A 1 95 ? 2.932 -18.016 -17.328 1 96.44 95 ALA A O 1
ATOM 787 N N . TYR A 1 96 ? 4.609 -17.25 -16.094 1 95.12 96 TYR A N 1
ATOM 788 C CA . TYR A 1 96 ? 5.551 -18.297 -16.484 1 95.12 96 TYR A CA 1
ATOM 789 C C . TYR A 1 96 ? 5.055 -19.672 -16.062 1 95.12 96 TYR A C 1
ATOM 791 O O . TYR A 1 96 ? 5.062 -20.609 -16.844 1 95.12 96 TYR A O 1
ATOM 799 N N . LEU A 1 97 ? 4.656 -19.844 -14.734 1 94 97 LEU A N 1
ATOM 800 C CA . LEU A 1 97 ? 4.191 -21.125 -14.211 1 94 97 LEU A CA 1
ATOM 801 C C . LEU A 1 97 ? 2.967 -21.609 -14.969 1 94 97 LEU A C 1
ATOM 803 O O . LEU A 1 97 ? 2.838 -22.797 -15.25 1 94 97 LEU A O 1
ATOM 807 N N . ASN A 1 98 ? 2.107 -20.656 -15.234 1 92.94 98 ASN A N 1
ATOM 808 C CA . ASN A 1 98 ? 0.922 -21.016 -16 1 92.94 98 ASN A CA 1
ATOM 809 C C . ASN A 1 98 ? 1.29 -21.5 -17.406 1 92.94 98 ASN A C 1
ATOM 811 O O . ASN A 1 98 ? 0.681 -22.438 -17.922 1 92.94 98 ASN A O 1
ATOM 815 N N . HIS A 1 99 ? 2.227 -20.859 -18 1 92.81 99 HIS A N 1
ATOM 816 C CA . HIS A 1 99 ? 2.684 -21.266 -19.328 1 92.81 99 HIS A CA 1
ATOM 817 C C . HIS A 1 99 ? 3.293 -22.656 -19.297 1 92.81 99 HIS A C 1
ATOM 819 O O . HIS A 1 99 ? 3.023 -23.469 -20.188 1 92.81 99 HIS A O 1
ATOM 825 N N . VAL A 1 100 ? 4.07 -22.938 -18.375 1 91.62 100 VAL A N 1
ATOM 826 C CA . VAL A 1 100 ? 4.738 -24.219 -18.234 1 91.62 100 VAL A CA 1
ATOM 827 C C . VAL A 1 100 ? 3.703 -25.312 -17.984 1 91.62 100 VAL A C 1
ATOM 829 O O . VAL A 1 100 ? 3.842 -26.438 -18.469 1 91.62 100 VAL A O 1
ATOM 832 N N . LEU A 1 101 ? 2.742 -25.031 -17.188 1 90.06 101 LEU A N 1
ATOM 833 C CA . LEU A 1 101 ? 1.721 -26.016 -16.844 1 90.06 101 LEU A CA 1
ATOM 834 C C . LEU A 1 101 ? 0.782 -26.25 -18.031 1 90.06 101 LEU A C 1
ATOM 836 O O . LEU A 1 101 ? 0.212 -27.328 -18.156 1 90.06 101 LEU A O 1
ATOM 840 N N . GLU A 1 102 ? 0.467 -25.234 -18.812 1 86.56 102 GLU A N 1
ATOM 841 C CA . GLU A 1 102 ? -0.379 -25.406 -19.984 1 86.56 102 GLU A CA 1
ATOM 842 C C . GLU A 1 102 ? 0.389 -26.062 -21.125 1 86.56 102 GLU A C 1
ATOM 844 O O . GLU A 1 102 ? -0.212 -26.656 -22.031 1 86.56 102 GLU A O 1
ATOM 849 N N . ALA A 1 103 ? 1.65 -25.984 -21.094 1 75.06 103 ALA A N 1
ATOM 850 C CA . ALA A 1 103 ? 2.457 -26.641 -22.125 1 75.06 103 ALA A CA 1
ATOM 851 C C . ALA A 1 103 ? 2.609 -28.141 -21.828 1 75.06 103 ALA A C 1
ATOM 853 O O . ALA A 1 103 ? 2.561 -28.562 -20.672 1 75.06 103 ALA A O 1
ATOM 854 N N . MET B 1 1 ? 57.344 96.312 20.906 1 29.42 1 MET B N 1
ATOM 855 C CA . MET B 1 1 ? 56 95.688 20.938 1 29.42 1 MET B CA 1
ATOM 856 C C . MET B 1 1 ? 55.938 94.438 20.078 1 29.42 1 MET B C 1
ATOM 858 O O . MET B 1 1 ? 54.906 93.812 20 1 29.42 1 MET B O 1
ATOM 862 N N . SER B 1 2 ? 56.938 94.25 19.141 1 24.08 2 SER B N 1
ATOM 863 C CA . SER B 1 2 ? 56.469 93.625 17.938 1 24.08 2 SER B CA 1
ATOM 864 C C . SER B 1 2 ? 55.969 92.188 18.234 1 24.08 2 SER B C 1
ATOM 866 O O . SER B 1 2 ? 56.156 91.688 19.344 1 24.08 2 SER B O 1
ATOM 868 N N . SER B 1 3 ? 56.5 91.25 17.297 1 28.53 3 SER B N 1
ATOM 869 C CA . SER B 1 3 ? 56.031 90.25 16.375 1 28.53 3 SER B CA 1
ATOM 870 C C . SER B 1 3 ? 55.812 88.875 17.094 1 28.53 3 SER B C 1
ATOM 872 O O . SER B 1 3 ? 56.438 88.625 18.125 1 28.53 3 SER B O 1
ATOM 874 N N . ASN B 1 4 ? 55.094 87.875 16.312 1 26 4 ASN B N 1
ATOM 875 C CA . ASN B 1 4 ? 54.094 86.875 16.297 1 26 4 ASN B CA 1
ATOM 876 C C . ASN B 1 4 ? 54.656 85.5 16.734 1 26 4 ASN B C 1
ATOM 878 O O . ASN B 1 4 ? 54.125 84.875 17.656 1 26 4 ASN B O 1
ATOM 882 N N . GLY B 1 5 ? 54.938 84.625 15.734 1 28.17 5 GLY B N 1
ATOM 883 C CA . GLY B 1 5 ? 54.219 83.438 15.211 1 28.17 5 GLY B CA 1
ATOM 884 C C . GLY B 1 5 ? 54.812 82.125 15.719 1 28.17 5 GLY B C 1
ATOM 885 O O . GLY B 1 5 ? 55.906 81.75 15.312 1 28.17 5 GLY B O 1
ATOM 886 N N . LEU B 1 6 ? 54.688 81.812 16.922 1 36.78 6 LEU B N 1
ATOM 887 C CA . LEU B 1 6 ? 55.125 80.562 17.547 1 36.78 6 LEU B CA 1
ATOM 888 C C . LEU B 1 6 ? 54.531 79.375 16.781 1 36.78 6 LEU B C 1
ATOM 890 O O . LEU B 1 6 ? 53.312 79.125 16.781 1 36.78 6 LEU B O 1
ATOM 894 N N . PHE B 1 7 ? 54.906 79.125 15.477 1 37.88 7 PHE B N 1
ATOM 895 C CA . PHE B 1 7 ? 54.344 78.062 14.695 1 37.88 7 PHE B CA 1
ATOM 896 C C . PHE B 1 7 ? 54.62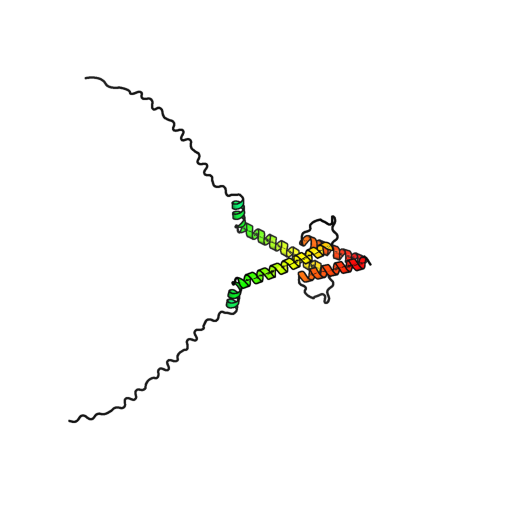5 76.688 15.367 1 37.88 7 PHE B C 1
ATOM 898 O O . PHE B 1 7 ? 55.781 76.312 15.539 1 37.88 7 PHE B O 1
ATOM 905 N N . SER B 1 8 ? 53.812 76.312 16.359 1 34.91 8 SER B N 1
ATOM 906 C CA . SER B 1 8 ? 53.75 75 16.984 1 34.91 8 SER B CA 1
ATOM 907 C C . SER B 1 8 ? 53.688 73.875 15.938 1 34.91 8 SER B C 1
ATOM 909 O O . SER B 1 8 ?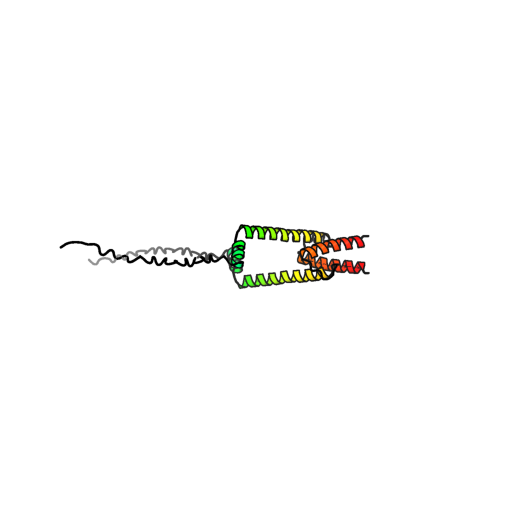 52.781 73.875 15.102 1 34.91 8 SER B O 1
ATOM 911 N N . SER B 1 9 ? 54.75 73.438 15.359 1 32.06 9 SER B N 1
ATOM 912 C CA . SER B 1 9 ? 54.906 72.312 14.445 1 32.06 9 SER B CA 1
ATOM 913 C C . SER B 1 9 ? 54.219 71.062 14.984 1 32.06 9 SER B C 1
ATOM 915 O O . SER B 1 9 ? 54.5 69.938 14.562 1 32.06 9 SER B O 1
ATOM 917 N N . ARG B 1 10 ? 53.344 71.25 16.016 1 31.72 10 ARG B N 1
ATOM 918 C CA . ARG B 1 10 ? 53 69.875 16.484 1 31.72 10 ARG B CA 1
ATOM 919 C C . ARG B 1 10 ? 52.406 69.062 15.367 1 31.72 10 ARG B C 1
ATOM 921 O O . ARG B 1 10 ? 51.438 69.438 14.727 1 31.72 10 ARG B O 1
ATOM 928 N N . GLU B 1 11 ? 53.281 68.375 14.523 1 36.91 11 GLU B N 1
ATOM 929 C CA . GLU B 1 11 ? 52.875 67.375 13.578 1 36.91 11 GLU B CA 1
ATOM 930 C C . GLU B 1 11 ? 51.844 66.438 14.188 1 36.91 11 GLU B C 1
ATOM 932 O O . GLU B 1 11 ? 52 66 15.328 1 36.91 11 GLU B O 1
ATOM 937 N N . ASN B 1 12 ? 50.531 66.562 13.805 1 28.92 12 ASN B N 1
ATOM 938 C CA . ASN B 1 12 ? 49.312 65.75 13.859 1 28.92 12 ASN B CA 1
ATOM 939 C C . ASN B 1 12 ? 49.625 64.25 13.57 1 28.92 12 ASN B C 1
ATOM 941 O O . ASN B 1 12 ? 50.062 63.906 12.469 1 28.92 12 ASN B O 1
ATOM 945 N N . ASP B 1 13 ? 50.438 63.594 14.43 1 32.38 13 ASP B N 1
ATOM 946 C CA . ASP B 1 13 ? 50.438 62.125 14.336 1 32.38 13 ASP B CA 1
ATOM 947 C C . ASP B 1 13 ? 49.031 61.594 14.078 1 32.38 13 ASP B C 1
ATOM 949 O O . ASP B 1 13 ? 48.125 61.844 14.883 1 32.38 13 ASP B O 1
ATOM 953 N N . GLN B 1 14 ? 48.469 61.844 12.859 1 32.59 14 GLN B N 1
ATOM 954 C CA . GLN B 1 14 ? 47.281 61.156 12.375 1 32.59 14 GLN B CA 1
ATOM 955 C C . GLN B 1 14 ? 47.281 59.688 12.797 1 32.59 14 GLN B C 1
ATOM 957 O O . GLN B 1 14 ? 48.156 58.938 12.414 1 32.59 14 GLN B O 1
ATOM 962 N N . ASN B 1 15 ? 47.219 59.406 14.094 1 32.91 15 ASN B N 1
ATOM 963 C CA . ASN B 1 15 ? 46.812 58.094 14.516 1 32.91 15 ASN B CA 1
ATOM 964 C C . ASN B 1 15 ? 45.781 57.5 13.562 1 32.91 15 ASN B C 1
ATOM 966 O O . ASN B 1 15 ? 44.688 58.031 13.406 1 32.91 15 ASN B O 1
ATOM 970 N N . THR B 1 16 ? 46.25 57.188 12.289 1 34.62 16 THR B N 1
ATOM 971 C CA . THR B 1 16 ? 45.406 56.312 11.453 1 34.62 16 THR B CA 1
ATOM 972 C C . THR B 1 16 ? 44.75 55.25 12.305 1 34.62 16 THR B C 1
ATOM 974 O O . THR B 1 16 ? 45.406 54.375 12.891 1 34.62 16 THR B O 1
ATOM 977 N N . MET B 1 17 ? 43.875 55.625 13.234 1 31.8 17 MET B N 1
ATOM 978 C CA . MET B 1 17 ? 42.938 54.656 13.766 1 31.8 17 MET B CA 1
ATOM 979 C C . MET B 1 17 ? 42.594 53.594 12.719 1 31.8 17 MET B C 1
ATOM 981 O O . MET B 1 17 ? 42.031 53.906 11.664 1 31.8 17 MET B O 1
ATOM 985 N N . ILE B 1 18 ? 43.594 52.75 12.289 1 40.06 18 ILE B N 1
ATOM 986 C CA . ILE B 1 18 ? 43.25 51.5 11.602 1 40.06 18 ILE B CA 1
ATOM 987 C C . ILE B 1 18 ? 41.938 50.969 12.164 1 40.06 18 ILE B C 1
ATOM 989 O O . ILE B 1 18 ? 41.875 50.594 13.344 1 40.06 18 ILE B O 1
ATOM 993 N N . GLU B 1 19 ? 40.875 51.875 12.078 1 39.22 19 GLU B N 1
ATOM 994 C CA . GLU B 1 19 ? 39.625 51.188 12.266 1 39.22 19 GLU B CA 1
ATOM 995 C C . GLU B 1 19 ? 39.688 49.75 11.75 1 39.22 19 GLU B C 1
ATOM 997 O O . GLU B 1 19 ? 39.906 49.531 10.555 1 39.22 19 GLU B O 1
ATOM 1002 N N . CYS B 1 20 ? 40.594 48.938 12.352 1 38.84 20 CYS B N 1
ATOM 1003 C CA . CYS B 1 20 ? 40.438 47.5 12.125 1 38.84 20 CYS B CA 1
ATOM 1004 C C . CYS B 1 20 ? 38.969 47.156 11.883 1 38.84 20 CYS B C 1
ATOM 1006 O O . CYS B 1 20 ? 38.125 47.438 12.734 1 38.84 20 CYS B O 1
ATOM 1008 N N . THR B 1 21 ? 38.406 47.75 10.766 1 36.28 21 THR B N 1
ATOM 1009 C CA . THR B 1 21 ? 37.125 47.25 10.258 1 36.28 21 THR B CA 1
ATOM 1010 C C . THR B 1 21 ? 36.906 45.812 10.664 1 36.28 21 THR B C 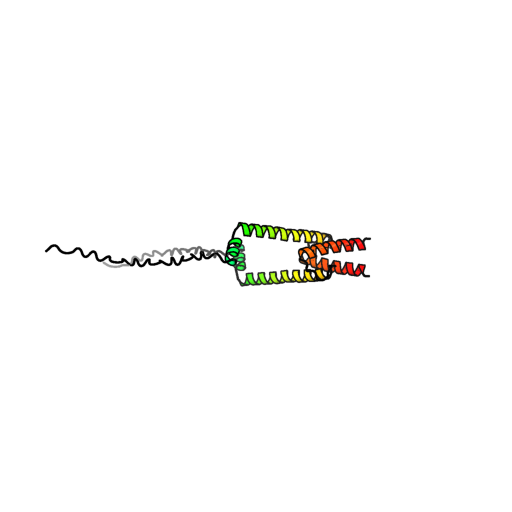1
ATOM 1012 O O . THR B 1 21 ? 37.656 44.906 10.219 1 36.28 21 THR B O 1
ATOM 1015 N N . ILE B 1 22 ? 37.031 45.469 11.984 1 41.03 22 ILE B N 1
ATOM 1016 C CA . ILE B 1 22 ? 36.375 44.25 12.375 1 41.03 22 ILE B CA 1
ATOM 1017 C C . ILE B 1 22 ? 35.188 43.969 11.453 1 41.03 22 ILE B C 1
ATOM 1019 O O . ILE B 1 22 ? 34.219 44.75 11.445 1 41.03 22 ILE B O 1
ATOM 1023 N N . THR B 1 23 ? 35.531 43.938 10.094 1 40.22 23 THR B N 1
ATOM 1024 C CA . THR B 1 23 ? 34.469 43.375 9.258 1 40.22 23 THR B CA 1
ATOM 1025 C C . THR B 1 23 ? 33.531 42.469 10.07 1 40.22 23 THR B C 1
ATOM 1027 O O . THR B 1 23 ? 33.969 41.438 10.555 1 40.22 23 THR B O 1
ATOM 1030 N N . ARG B 1 24 ? 32.812 42.969 11.055 1 38.72 24 ARG B N 1
ATOM 1031 C CA . ARG B 1 24 ? 31.641 42.219 11.484 1 38.72 24 ARG B CA 1
ATOM 1032 C C . ARG B 1 24 ? 31.156 41.281 10.367 1 38.72 24 ARG B C 1
ATOM 1034 O O . ARG B 1 24 ? 30.609 41.781 9.367 1 38.72 24 ARG B O 1
ATOM 1041 N N . LYS B 1 25 ? 32 40.438 9.844 1 42.12 25 LYS B N 1
ATOM 1042 C CA . LYS B 1 25 ? 31.375 39.375 9.055 1 42.12 25 LYS B CA 1
ATOM 1043 C C . LYS B 1 25 ? 29.922 39.156 9.469 1 42.12 25 LYS B C 1
ATOM 1045 O O . LYS B 1 25 ? 29.641 38.844 10.633 1 42.12 25 LYS B O 1
ATOM 1050 N N . ARG B 1 26 ? 29.016 40.094 9.234 1 41.97 26 ARG B N 1
ATOM 1051 C CA . ARG B 1 26 ? 27.609 39.719 9.281 1 41.97 26 ARG B CA 1
ATOM 1052 C C . ARG B 1 26 ? 27.453 38.219 9.141 1 41.97 26 ARG B C 1
ATOM 1054 O O . ARG B 1 26 ? 27.875 37.625 8.141 1 41.97 26 ARG B O 1
ATOM 1061 N N . GLU B 1 27 ? 27.938 37.5 10.039 1 49.78 27 GLU B N 1
ATOM 1062 C CA . GLU B 1 27 ? 27.484 36.094 10 1 49.78 27 GLU B CA 1
ATOM 1063 C C . GLU B 1 27 ? 26.141 35.969 9.289 1 49.78 27 GLU B C 1
ATOM 1065 O O . GLU B 1 27 ? 25.109 36.406 9.82 1 49.78 27 GLU B O 1
ATOM 1070 N N . THR B 1 28 ? 25.938 36.688 8.227 1 52.47 28 THR B N 1
ATOM 1071 C CA . THR B 1 28 ? 24.766 36.25 7.492 1 52.47 28 THR B CA 1
ATOM 1072 C C . THR B 1 28 ? 24.406 34.812 7.859 1 52.47 28 THR B C 1
ATOM 1074 O O . THR B 1 28 ? 25.203 33.875 7.66 1 52.47 28 THR B O 1
ATOM 1077 N N . SER B 1 29 ? 23.984 34.625 9.055 1 61.5 29 SER B N 1
ATOM 1078 C CA . SER B 1 29 ? 23.562 33.312 9.562 1 61.5 29 SER B CA 1
ATOM 1079 C C . SER B 1 29 ? 23.125 32.406 8.438 1 61.5 29 SER B C 1
ATOM 1081 O O . SER B 1 29 ? 22.062 32.594 7.859 1 61.5 29 SER B O 1
ATOM 1083 N N . SER B 1 30 ? 24.016 32.156 7.578 1 76.12 30 SER B N 1
ATOM 1084 C CA . SER B 1 30 ? 23.703 31.141 6.566 1 76.12 30 SER B CA 1
ATOM 1085 C C . SER B 1 30 ? 22.828 30.031 7.141 1 76.12 30 SER B C 1
ATOM 1087 O O . SER B 1 30 ? 23.031 29.594 8.273 1 76.12 30 SER B O 1
ATOM 1089 N N . LEU B 1 31 ? 21.688 29.922 6.684 1 83.81 31 LEU B N 1
ATOM 1090 C CA . LEU B 1 31 ? 20.781 28.859 7.102 1 83.81 31 LEU B CA 1
ATOM 1091 C C . LEU B 1 31 ? 21.5 27.516 7.129 1 83.81 31 LEU B C 1
ATOM 1093 O O . LEU B 1 31 ? 22.328 27.219 6.262 1 83.81 31 LEU B O 1
ATOM 1097 N N . SER B 1 32 ? 21.438 26.906 8.234 1 90 32 SER B N 1
ATOM 1098 C CA . SER B 1 32 ? 21.953 25.547 8.289 1 90 32 SER B CA 1
ATOM 1099 C C . SER B 1 32 ? 21.406 24.703 7.148 1 90 32 SER B C 1
ATOM 1101 O O . SER B 1 32 ? 20.375 25.031 6.559 1 90 32 SER B O 1
ATOM 1103 N N . ARG B 1 33 ? 22.141 23.828 6.746 1 93.12 33 ARG B N 1
ATOM 1104 C CA . ARG B 1 33 ? 21.672 22.891 5.727 1 93.12 33 ARG B CA 1
ATOM 1105 C C . ARG B 1 33 ? 20.266 22.391 6.055 1 93.12 33 ARG B C 1
ATOM 1107 O O . ARG B 1 33 ? 19.406 22.312 5.172 1 93.12 33 ARG B O 1
ATOM 1114 N N . GLU B 1 34 ? 20.078 21.984 7.293 1 94.06 34 GLU B N 1
ATOM 1115 C CA . GLU B 1 34 ? 18.797 21.484 7.758 1 94.06 34 GLU B CA 1
ATOM 1116 C C . GLU B 1 34 ? 17.703 22.531 7.609 1 94.06 34 GLU B C 1
ATOM 1118 O O . GLU B 1 34 ? 16.594 22.234 7.176 1 94.06 34 GLU B O 1
ATOM 1123 N N . GLU B 1 35 ? 18.141 23.688 8 1 93.88 35 GLU B N 1
ATOM 1124 C CA . GLU B 1 35 ? 17.156 24.766 7.883 1 93.88 35 GLU B CA 1
ATOM 1125 C C . GLU B 1 35 ? 16.781 25 6.422 1 93.88 35 GLU B C 1
ATOM 1127 O O . GLU B 1 35 ? 15.617 25.281 6.113 1 93.88 35 GLU B O 1
ATOM 1132 N N . ARG B 1 36 ? 17.734 25.047 5.559 1 92.94 36 ARG B N 1
ATOM 1133 C CA . ARG B 1 36 ? 17.484 25.203 4.129 1 92.94 36 ARG B CA 1
ATOM 1134 C C . ARG B 1 36 ? 16.547 24.125 3.619 1 92.94 36 ARG B C 1
ATOM 1136 O O . ARG B 1 36 ? 15.648 24.406 2.82 1 92.94 36 ARG B O 1
ATOM 1143 N N . ARG B 1 37 ? 16.797 22.875 4.059 1 95.19 37 ARG B N 1
ATOM 1144 C CA . ARG B 1 37 ? 15.938 21.75 3.664 1 95.19 37 ARG B CA 1
ATOM 1145 C C . ARG B 1 37 ? 14.508 21.953 4.164 1 95.19 37 ARG B C 1
ATOM 1147 O O . ARG B 1 37 ? 13.547 21.719 3.43 1 95.19 37 ARG B O 1
ATOM 1154 N N . ARG B 1 38 ? 14.422 22.359 5.301 1 95.62 38 ARG B N 1
ATOM 1155 C CA . ARG B 1 38 ? 13.117 22.562 5.91 1 95.62 38 ARG B CA 1
ATOM 1156 C C . ARG B 1 38 ? 12.32 23.625 5.16 1 95.62 38 ARG B C 1
ATOM 1158 O O . ARG B 1 38 ? 11.125 23.469 4.922 1 95.62 38 ARG B O 1
ATOM 1165 N N . ARG B 1 39 ? 12.984 24.734 4.832 1 94.62 39 ARG B N 1
ATOM 1166 C CA . ARG B 1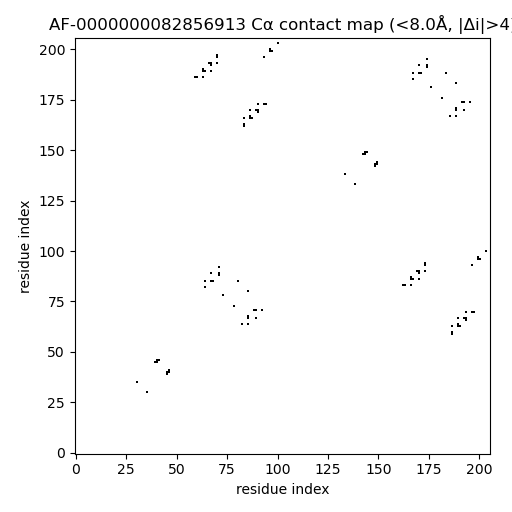 39 ? 12.336 25.812 4.09 1 94.62 39 ARG B CA 1
ATOM 1167 C C . ARG B 1 39 ? 11.906 25.328 2.705 1 94.62 39 ARG B C 1
ATOM 1169 O O . ARG B 1 39 ? 10.836 25.703 2.221 1 94.62 39 ARG B O 1
ATOM 1176 N N . ARG B 1 40 ? 12.773 24.625 2.102 1 95 40 ARG B N 1
ATOM 1177 C CA . ARG B 1 40 ? 12.453 24.078 0.787 1 95 40 ARG B CA 1
ATOM 1178 C C . ARG B 1 40 ? 11.203 23.203 0.847 1 95 40 ARG B C 1
ATOM 1180 O O . ARG B 1 40 ? 10.328 23.312 -0.008 1 95 40 ARG B O 1
ATOM 1187 N N . ARG B 1 41 ? 11.031 22.344 1.86 1 95.88 41 ARG B N 1
ATOM 1188 C CA . ARG B 1 41 ? 9.945 21.375 2.002 1 95.88 41 ARG B CA 1
ATOM 1189 C C . ARG B 1 41 ? 8.625 22.078 2.318 1 95.88 41 ARG B C 1
ATOM 1191 O O . ARG B 1 41 ? 7.551 21.516 2.096 1 95.88 41 ARG B O 1
ATOM 1198 N N . ALA B 1 42 ? 8.703 23.234 2.77 1 96.69 42 ALA B N 1
ATOM 1199 C CA . ALA B 1 42 ? 7.512 23.969 3.168 1 96.69 42 ALA B CA 1
ATOM 1200 C C . ALA B 1 42 ? 6.852 24.641 1.965 1 96.69 42 ALA B C 1
ATOM 1202 O O . ALA B 1 42 ? 5.707 25.094 2.047 1 96.69 42 ALA B O 1
ATOM 1203 N N . THR B 1 43 ? 7.598 24.703 0.931 1 96.81 43 THR B N 1
ATOM 1204 C CA . THR B 1 43 ? 7.105 25.391 -0.26 1 96.81 43 THR B CA 1
ATOM 1205 C C . THR B 1 43 ? 5.996 24.594 -0.929 1 96.81 43 THR B C 1
ATOM 1207 O O . THR B 1 43 ? 6.008 23.359 -0.889 1 96.81 43 THR B O 1
ATOM 1210 N N . GLN B 1 44 ? 5.059 25.297 -1.624 1 97.88 44 GLN B N 1
ATOM 1211 C CA . GLN B 1 44 ? 3.953 24.672 -2.34 1 97.88 44 GLN B CA 1
ATOM 1212 C C . GLN B 1 44 ? 4.465 23.828 -3.504 1 97.88 44 GLN B C 1
ATOM 1214 O O . GLN B 1 44 ? 3.928 22.75 -3.781 1 97.88 44 GLN B O 1
ATOM 1219 N N . LYS B 1 45 ? 5.395 24.438 -4.227 1 97.06 45 LYS B N 1
ATOM 1220 C CA . LYS B 1 45 ? 5.977 23.703 -5.344 1 97.06 45 LYS B CA 1
ATOM 1221 C C . LYS B 1 45 ? 6.473 22.328 -4.898 1 97.06 45 LYS B C 1
ATOM 1223 O O . LYS B 1 45 ? 6.234 21.328 -5.578 1 97.06 45 LYS B O 1
ATOM 1228 N N . TYR B 1 46 ? 7.258 22.328 -3.846 1 97.56 46 TYR B N 1
ATOM 1229 C CA . TYR B 1 46 ? 7.781 21.078 -3.307 1 97.56 46 TYR B CA 1
ATOM 1230 C C . TYR B 1 46 ? 6.652 20.141 -2.912 1 97.56 46 TYR B C 1
ATOM 1232 O O . TYR B 1 46 ? 6.688 18.953 -3.232 1 97.56 46 TYR B O 1
ATOM 1240 N N . ARG B 1 47 ? 5.668 20.531 -2.225 1 97.31 47 ARG B N 1
ATOM 1241 C CA . ARG B 1 47 ? 4.547 19.719 -1.77 1 97.31 47 ARG B CA 1
ATOM 1242 C C . ARG B 1 47 ? 3.77 19.156 -2.951 1 97.31 47 ARG B C 1
ATOM 1244 O O . ARG B 1 47 ? 3.348 17.984 -2.92 1 97.31 47 ARG B O 1
ATOM 1251 N N . MET B 1 48 ? 3.557 19.938 -3.945 1 98.44 48 MET B N 1
ATOM 1252 C CA . MET B 1 48 ? 2.834 19.5 -5.137 1 98.44 48 MET B CA 1
ATOM 1253 C C . MET B 1 48 ? 3.615 18.422 -5.883 1 98.44 48 MET B C 1
ATOM 1255 O O . MET B 1 48 ? 3.035 17.438 -6.352 1 98.44 48 MET B O 1
ATOM 1259 N N . ALA B 1 49 ? 4.859 18.656 -6.023 1 98.25 49 ALA B N 1
ATOM 1260 C CA . ALA B 1 49 ? 5.707 17.656 -6.664 1 98.25 49 ALA B CA 1
ATOM 1261 C C . ALA B 1 49 ? 5.668 16.328 -5.898 1 98.25 49 ALA B C 1
ATOM 1263 O O . ALA B 1 49 ? 5.621 15.258 -6.504 1 98.25 49 ALA B O 1
ATOM 1264 N N . HIS B 1 50 ? 5.738 16.391 -4.582 1 98.12 50 HIS B N 1
ATOM 1265 C CA . HIS B 1 50 ? 5.668 15.188 -3.752 1 98.12 50 HIS B CA 1
ATOM 1266 C C . HIS B 1 50 ? 4.336 14.469 -3.93 1 98.12 50 HIS B C 1
ATOM 1268 O O . HIS B 1 50 ? 4.301 13.242 -4.051 1 98.12 50 HIS B O 1
ATOM 1274 N N . ALA B 1 51 ? 3.305 15.141 -3.9 1 98.25 51 ALA B N 1
ATOM 1275 C CA . ALA B 1 51 ? 1.97 14.57 -4.074 1 98.25 51 ALA B CA 1
ATOM 1276 C C . ALA B 1 51 ? 1.843 13.875 -5.422 1 98.25 51 ALA B C 1
ATOM 1278 O O . ALA B 1 51 ? 1.254 12.797 -5.516 1 98.25 51 ALA B O 1
ATOM 1279 N N . THR B 1 52 ? 2.332 14.578 -6.43 1 98.31 52 THR B N 1
ATOM 1280 C CA . THR B 1 52 ? 2.287 13.992 -7.766 1 98.31 52 THR B CA 1
ATOM 1281 C C . THR B 1 52 ? 3.074 12.688 -7.809 1 98.31 52 THR B C 1
ATOM 1283 O O . THR B 1 52 ? 2.631 11.711 -8.414 1 98.31 52 THR B O 1
ATOM 1286 N N . ARG B 1 53 ? 4.23 12.641 -7.242 1 98.44 53 ARG B N 1
ATOM 1287 C CA . ARG B 1 53 ? 5.055 11.438 -7.199 1 98.44 53 ARG B CA 1
ATOM 1288 C C . ARG B 1 53 ? 4.336 10.312 -6.465 1 98.44 53 ARG B C 1
ATOM 1290 O O . ARG B 1 53 ? 4.379 9.156 -6.895 1 98.44 53 ARG B O 1
ATOM 1297 N N . GLU B 1 54 ? 3.648 10.703 -5.398 1 98.06 54 GLU B N 1
ATOM 1298 C CA . GLU B 1 54 ? 2.912 9.719 -4.617 1 98.06 54 GLU B CA 1
ATOM 1299 C C . GLU B 1 54 ? 1.711 9.18 -5.391 1 98.06 54 GLU B C 1
ATOM 1301 O O . GLU B 1 54 ? 1.391 7.996 -5.312 1 98.06 54 GLU B O 1
ATOM 1306 N N . ARG B 1 55 ? 1.073 10.047 -6.117 1 98.5 55 ARG B N 1
ATOM 1307 C CA . ARG B 1 55 ? -0.05 9.617 -6.945 1 98.5 55 ARG B CA 1
ATOM 1308 C C . ARG B 1 55 ? 0.401 8.625 -8.008 1 98.5 55 ARG B C 1
ATOM 1310 O O . ARG B 1 55 ? -0.291 7.641 -8.281 1 98.5 55 ARG B O 1
ATOM 1317 N N . ILE B 1 56 ? 1.559 8.891 -8.578 1 98.38 56 ILE B N 1
ATOM 1318 C CA . ILE B 1 56 ? 2.117 7.992 -9.586 1 98.38 56 ILE B CA 1
ATOM 1319 C C . ILE B 1 56 ? 2.473 6.656 -8.938 1 98.38 56 ILE B C 1
ATOM 1321 O O . ILE B 1 56 ? 2.221 5.594 -9.516 1 98.38 56 ILE B O 1
ATOM 1325 N N . ARG B 1 57 ? 3.037 6.621 -7.809 1 98.5 57 ARG B N 1
ATOM 1326 C CA . ARG B 1 57 ? 3.414 5.41 -7.09 1 98.5 57 ARG B CA 1
ATOM 1327 C C . ARG B 1 57 ? 2.189 4.562 -6.762 1 98.5 57 ARG B C 1
ATOM 1329 O O . ARG B 1 57 ? 2.195 3.346 -6.965 1 98.5 57 ARG B O 1
ATOM 1336 N N . VAL B 1 58 ? 1.142 5.238 -6.289 1 98.38 58 VAL B N 1
ATOM 1337 C CA . VAL B 1 58 ? -0.095 4.551 -5.934 1 98.38 58 VAL B CA 1
ATOM 1338 C C . VAL B 1 58 ? -0.728 3.945 -7.184 1 98.38 58 VAL B C 1
ATOM 1340 O O . VAL B 1 58 ? -1.204 2.807 -7.156 1 98.38 58 VAL B O 1
ATOM 1343 N N . GLU B 1 59 ? -0.695 4.695 -8.234 1 98.62 59 GLU B N 1
ATOM 1344 C CA . GLU B 1 59 ? -1.258 4.195 -9.484 1 98.62 59 GLU B CA 1
ATOM 1345 C C . GLU B 1 59 ? -0.491 2.977 -9.992 1 98.62 59 GLU B C 1
ATOM 1347 O O . GLU B 1 59 ? -1.091 2.016 -10.477 1 98.62 59 GLU B O 1
ATOM 1352 N N . ALA B 1 60 ? 0.771 3.031 -9.922 1 98.56 60 ALA B N 1
ATOM 1353 C CA . ALA B 1 60 ? 1.591 1.894 -10.32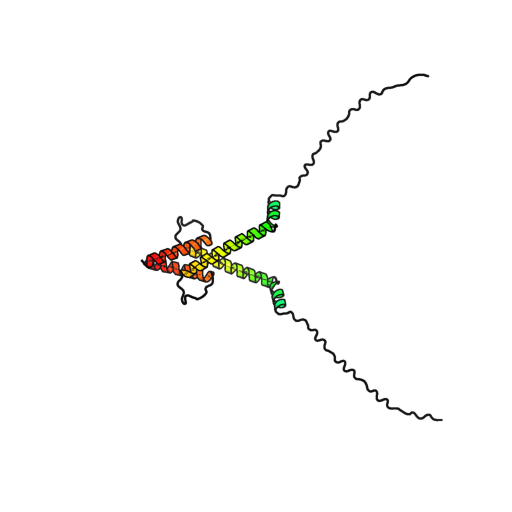8 1 98.56 60 ALA B CA 1
ATOM 1354 C C . ALA B 1 60 ? 1.223 0.641 -9.539 1 98.56 60 ALA B C 1
ATOM 1356 O O . ALA B 1 60 ? 1.138 -0.453 -10.102 1 98.56 60 ALA B O 1
ATOM 1357 N N . PHE B 1 61 ? 0.971 0.797 -8.328 1 98.62 61 PHE B N 1
ATOM 1358 C CA . PHE B 1 61 ? 0.55 -0.321 -7.492 1 98.62 61 PHE B CA 1
ATOM 1359 C C . PHE B 1 61 ? -0.814 -0.841 -7.93 1 98.62 61 PHE B C 1
ATOM 1361 O O . PHE B 1 61 ? -1.026 -2.053 -8.008 1 98.62 61 PHE B O 1
ATOM 1368 N N . ASN B 1 62 ? -1.726 0.048 -8.109 1 98.5 62 ASN B N 1
ATOM 1369 C CA . ASN B 1 62 ? -3.07 -0.335 -8.531 1 98.5 62 ASN B CA 1
ATOM 1370 C C . ASN B 1 62 ? -3.047 -1.123 -9.836 1 98.5 62 ASN B C 1
ATOM 1372 O O . ASN B 1 62 ? -3.746 -2.129 -9.969 1 98.5 62 ASN B O 1
ATOM 1376 N N . VAL B 1 63 ? -2.256 -0.617 -10.766 1 98.56 63 VAL B N 1
ATOM 1377 C CA . VAL B 1 63 ? -2.119 -1.313 -12.039 1 98.56 63 VAL B CA 1
ATOM 1378 C C . VAL B 1 63 ? -1.56 -2.715 -11.805 1 98.56 63 VAL B C 1
ATOM 1380 O O . VAL B 1 63 ? -2.074 -3.693 -12.352 1 98.56 63 VAL B O 1
ATOM 1383 N N . ALA B 1 64 ? -0.548 -2.797 -10.977 1 98.75 64 ALA B N 1
ATOM 1384 C CA . ALA B 1 64 ? 0.078 -4.09 -10.703 1 98.75 64 ALA B CA 1
ATOM 1385 C C . ALA B 1 64 ? -0.898 -5.039 -10.016 1 98.75 64 ALA B C 1
ATOM 1387 O O . ALA B 1 64 ? -0.965 -6.223 -10.352 1 98.75 64 ALA B O 1
ATOM 1388 N N . PHE B 1 65 ? -1.705 -4.566 -9.156 1 98.56 65 PHE B N 1
ATOM 1389 C CA . PHE B 1 65 ? -2.682 -5.406 -8.477 1 98.56 65 PHE B CA 1
ATOM 1390 C C . PHE B 1 65 ? -3.768 -5.867 -9.438 1 98.56 65 PHE B C 1
ATOM 1392 O O . PHE B 1 65 ? -4.258 -6.996 -9.344 1 98.56 65 PHE B O 1
ATOM 1399 N N . THR B 1 66 ? -4.141 -5 -10.258 1 97.62 66 THR B N 1
ATOM 1400 C CA . THR B 1 66 ? -5.137 -5.359 -11.258 1 97.62 66 THR B CA 1
ATOM 1401 C C . THR B 1 66 ? -4.621 -6.473 -12.164 1 97.62 66 THR B C 1
ATOM 1403 O O . THR B 1 66 ? -5.344 -7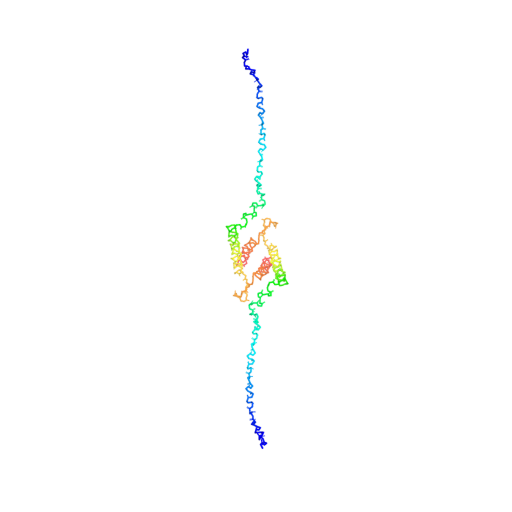.426 -12.461 1 97.62 66 THR B O 1
ATOM 1406 N N . GLU B 1 67 ? -3.367 -6.336 -12.594 1 98.06 67 GLU B N 1
ATOM 1407 C CA . GLU B 1 67 ? -2.744 -7.355 -13.438 1 98.06 67 GLU B CA 1
ATOM 1408 C C . GLU B 1 67 ? -2.611 -8.68 -12.688 1 98.06 67 GLU B C 1
ATOM 1410 O O . GLU B 1 67 ? -2.857 -9.742 -13.25 1 98.06 67 GLU B O 1
ATOM 1415 N N . LEU B 1 68 ? -2.273 -8.578 -11.477 1 97.88 68 LEU B N 1
ATOM 1416 C CA . LEU B 1 68 ? -2.145 -9.781 -10.656 1 97.88 68 LEU B CA 1
ATOM 1417 C C . LEU B 1 68 ? -3.49 -10.477 -10.5 1 97.88 68 LEU B C 1
ATOM 1419 O O . LEU B 1 68 ? -3.57 -11.703 -10.586 1 97.88 68 LEU B O 1
ATOM 1423 N N . ARG B 1 69 ? -4.441 -9.742 -10.305 1 96.81 69 ARG B N 1
ATOM 1424 C CA . ARG B 1 69 ? -5.781 -10.281 -10.109 1 96.81 69 ARG B CA 1
ATOM 1425 C C . ARG B 1 69 ? -6.234 -11.078 -11.336 1 96.81 69 ARG B C 1
ATOM 1427 O O . ARG B 1 69 ? -6.93 -12.086 -11.203 1 96.81 69 ARG B O 1
ATOM 1434 N N . LYS B 1 70 ? -5.848 -10.641 -12.406 1 95.31 70 LYS B N 1
ATOM 1435 C CA . LYS B 1 70 ? -6.25 -11.281 -13.648 1 95.31 70 LYS B CA 1
ATOM 1436 C C . LYS B 1 70 ? -5.648 -12.68 -13.766 1 95.31 70 LYS B C 1
ATOM 1438 O O . LYS B 1 70 ? -6.191 -13.539 -14.461 1 95.31 70 LYS B O 1
ATOM 1443 N N . LEU B 1 71 ? -4.605 -12.938 -13.18 1 95.56 71 LEU B N 1
ATOM 1444 C CA . LEU B 1 71 ? -3.893 -14.203 -13.289 1 95.56 71 LEU B CA 1
ATOM 1445 C C . LEU B 1 71 ? -4.402 -15.211 -12.266 1 95.56 71 LEU B C 1
ATOM 1447 O O . LEU B 1 71 ? -4.066 -16.391 -12.336 1 95.56 71 LEU B O 1
ATOM 1451 N N . LEU B 1 72 ? -5.215 -14.734 -11.312 1 96 72 LEU B N 1
ATOM 1452 C CA . LEU B 1 72 ? -5.609 -15.594 -10.195 1 96 72 LEU B CA 1
ATOM 1453 C C . LEU B 1 72 ? -6.957 -16.25 -10.461 1 96 72 LEU B C 1
ATOM 1455 O O . LEU B 1 72 ? -7.895 -15.594 -10.922 1 96 72 LEU B O 1
ATOM 1459 N N . PRO B 1 73 ? -6.859 -17.516 -10.117 1 92.06 73 PRO B N 1
ATOM 1460 C CA . PRO B 1 73 ? -8.141 -18.219 -10.266 1 92.06 73 PRO B CA 1
ATOM 1461 C C . PRO B 1 73 ? -9.133 -17.859 -9.156 1 92.06 73 PRO B C 1
ATOM 1463 O O . PRO B 1 73 ? -8.797 -17.969 -7.969 1 92.06 73 PRO B O 1
ATOM 1466 N N . THR B 1 74 ? -10.18 -17.188 -9.516 1 88.69 74 THR B N 1
ATOM 1467 C CA . THR B 1 74 ? -11.203 -16.875 -8.523 1 88.69 74 THR B CA 1
ATOM 1468 C C . THR B 1 74 ? -12.578 -17.344 -9 1 88.69 74 THR B C 1
ATOM 1470 O O . THR B 1 74 ? -12.852 -17.375 -10.195 1 88.69 74 THR B O 1
ATOM 1473 N N . LEU B 1 75 ? -13.359 -17.938 -8.062 1 84.81 75 LEU B N 1
ATOM 1474 C CA . LEU B 1 75 ? -14.734 -18.328 -8.352 1 84.81 75 LEU B CA 1
ATOM 1475 C C . LEU B 1 75 ? -15.719 -17.531 -7.504 1 84.81 75 LEU B C 1
ATOM 1477 O O . LEU B 1 75 ? -15.703 -17.641 -6.273 1 84.81 75 LEU B O 1
ATOM 1481 N N . PRO B 1 76 ? -16.641 -16.891 -8.07 1 87.94 76 PRO B N 1
ATOM 1482 C CA . PRO B 1 76 ? -16.781 -16.422 -9.453 1 87.94 76 PRO B CA 1
ATOM 1483 C C . PRO B 1 76 ? -15.672 -15.477 -9.891 1 87.94 76 PRO B C 1
ATOM 1485 O O . PRO B 1 76 ? -15.031 -14.844 -9.047 1 87.94 76 PRO B O 1
ATOM 1488 N N . PRO B 1 77 ? -15.516 -15.367 -11.188 1 85 77 PRO B N 1
ATOM 1489 C CA . PRO B 1 77 ? -14.406 -14.555 -11.703 1 85 77 PRO B CA 1
ATOM 1490 C C . PRO B 1 77 ? -14.594 -13.062 -11.445 1 85 77 PRO B C 1
ATOM 1492 O O . PRO B 1 77 ? -13.617 -12.312 -11.391 1 85 77 PRO B O 1
ATOM 1495 N N . ASP B 1 78 ? -15.742 -12.648 -11.094 1 87.5 78 ASP B N 1
ATOM 1496 C CA . ASP B 1 78 ? -16 -11.219 -10.961 1 87.5 78 ASP B CA 1
ATOM 1497 C C . ASP B 1 78 ? -16 -10.805 -9.492 1 87.5 78 ASP B C 1
ATOM 1499 O O . ASP B 1 78 ? -16.266 -9.648 -9.164 1 87.5 78 ASP B O 1
ATOM 1503 N N . LYS B 1 79 ? -15.758 -11.641 -8.703 1 90.5 79 LYS B N 1
ATOM 1504 C CA . LYS B 1 79 ? -15.727 -11.297 -7.285 1 90.5 79 LYS B CA 1
ATOM 1505 C C . LYS B 1 79 ? -14.648 -10.258 -6.992 1 90.5 79 LYS B C 1
ATOM 1507 O O . LYS B 1 79 ? -13.5 -10.414 -7.414 1 90.5 79 LYS B O 1
ATOM 1512 N N . LYS B 1 80 ? -15.008 -9.227 -6.293 1 93.25 80 LYS B N 1
ATOM 1513 C CA . LYS B 1 80 ? -14.047 -8.195 -5.918 1 93.25 80 LYS B CA 1
ATOM 1514 C C . LYS B 1 80 ? -13.211 -8.625 -4.719 1 93.25 80 LYS B C 1
ATOM 1516 O O . LYS B 1 80 ? -13.75 -9.164 -3.748 1 93.25 80 LYS B O 1
ATOM 1521 N N . LEU B 1 81 ? -12.047 -8.547 -4.875 1 95.88 81 LEU B N 1
ATOM 1522 C CA . LEU B 1 81 ? -11.109 -8.852 -3.803 1 95.88 81 LEU B CA 1
ATOM 1523 C C . LEU B 1 81 ? -10.344 -7.602 -3.379 1 95.88 81 LEU B C 1
ATOM 1525 O O . LEU B 1 81 ? -10.07 -6.727 -4.203 1 95.88 81 LEU B O 1
ATOM 1529 N N . SER B 1 82 ? -10.039 -7.562 -2.045 1 97.31 82 SER B N 1
ATOM 1530 C CA . SER B 1 82 ? -9.156 -6.504 -1.577 1 97.31 82 SER B CA 1
ATOM 1531 C C . SER B 1 82 ? -7.707 -6.77 -1.979 1 97.31 82 SER B C 1
ATOM 1533 O O . SER B 1 82 ? -7.367 -7.883 -2.389 1 97.31 82 SER B O 1
ATOM 1535 N N . LYS B 1 83 ? -6.91 -5.742 -1.808 1 97.69 83 LYS B N 1
ATOM 1536 C CA . LYS B 1 83 ? -5.496 -5.879 -2.154 1 97.69 83 LYS B CA 1
ATOM 1537 C C . LYS B 1 83 ? -4.828 -6.957 -1.309 1 97.69 83 LYS B C 1
ATOM 1539 O O . LYS B 1 83 ? -4.02 -7.742 -1.815 1 97.69 83 LYS B O 1
ATOM 1544 N N . ILE B 1 84 ? -5.215 -6.98 -0.049 1 98.25 84 ILE B N 1
ATOM 1545 C CA . ILE B 1 84 ? -4.609 -7.961 0.846 1 98.25 84 ILE B CA 1
ATOM 1546 C C . ILE B 1 84 ? -5.082 -9.367 0.475 1 98.25 84 ILE B C 1
ATOM 1548 O O . ILE B 1 84 ? -4.32 -10.328 0.567 1 98.25 84 ILE B O 1
ATOM 1552 N N . GLU B 1 85 ? -6.316 -9.438 0.099 1 97.44 85 GLU B N 1
ATOM 1553 C CA . GLU B 1 85 ? -6.852 -10.727 -0.327 1 97.44 85 GLU B CA 1
ATOM 1554 C C . GLU B 1 85 ? -6.168 -11.219 -1.6 1 97.44 85 GLU B C 1
ATOM 1556 O O . GLU B 1 85 ? -5.898 -12.414 -1.745 1 97.44 85 GLU B O 1
ATOM 1561 N N . ILE B 1 86 ? -5.875 -10.312 -2.48 1 97.81 86 ILE B N 1
ATOM 1562 C CA . ILE B 1 86 ? -5.188 -10.664 -3.719 1 97.81 86 ILE B CA 1
ATOM 1563 C C . ILE B 1 86 ? -3.795 -11.203 -3.402 1 97.81 86 ILE B C 1
ATOM 1565 O O . ILE B 1 86 ? -3.373 -12.219 -3.955 1 97.81 86 ILE B O 1
ATOM 1569 N N . LEU B 1 87 ? -3.164 -10.602 -2.521 1 98.31 87 LEU B N 1
ATOM 1570 C CA . LEU B 1 87 ? -1.819 -11.016 -2.133 1 98.31 87 LEU B CA 1
ATOM 1571 C C . LEU B 1 87 ? -1.834 -12.414 -1.524 1 98.31 87 LEU B C 1
ATOM 1573 O O . LEU B 1 87 ? -0.999 -13.25 -1.866 1 98.31 87 LEU B O 1
ATOM 1577 N N . ARG B 1 88 ? -2.754 -12.531 -0.619 1 97.56 88 ARG B N 1
ATOM 1578 C CA . ARG B 1 88 ? -2.854 -13.82 0.052 1 97.56 88 ARG B CA 1
ATOM 1579 C C . ARG B 1 88 ? -3.221 -14.922 -0.936 1 97.56 88 ARG B C 1
ATOM 1581 O O . ARG B 1 88 ? -2.695 -16.031 -0.856 1 97.56 88 ARG B O 1
ATOM 1588 N N . LEU B 1 89 ? -4.102 -14.625 -1.798 1 97.44 89 LEU B N 1
ATOM 1589 C CA . LEU B 1 89 ? -4.477 -15.594 -2.822 1 97.44 89 LEU B CA 1
ATOM 1590 C C . LEU B 1 89 ? -3.299 -15.898 -3.742 1 97.44 89 LEU B C 1
ATOM 1592 O O . LEU B 1 89 ? -3.098 -17.047 -4.141 1 97.44 89 LEU B O 1
ATOM 1596 N N . ALA B 1 90 ? -2.537 -14.836 -4.129 1 98.25 90 ALA B N 1
ATOM 1597 C CA . ALA B 1 90 ? -1.365 -15.023 -4.98 1 98.25 90 ALA B CA 1
ATOM 1598 C C . ALA B 1 90 ? -0.352 -15.953 -4.324 1 98.25 90 ALA B C 1
ATOM 1600 O O . ALA B 1 90 ? 0.221 -16.828 -4.98 1 98.25 90 ALA B O 1
ATOM 1601 N N . ILE B 1 91 ? -0.162 -15.773 -3.062 1 98.38 91 ILE B N 1
ATOM 1602 C CA . ILE B 1 91 ? 0.769 -16.609 -2.303 1 98.38 91 ILE B CA 1
ATOM 1603 C C . ILE B 1 91 ? 0.321 -18.062 -2.354 1 98.38 91 ILE B C 1
ATOM 1605 O O . ILE B 1 91 ? 1.112 -18.953 -2.68 1 98.38 91 ILE B O 1
ATOM 1609 N N . CYS B 1 92 ? -0.962 -18.266 -2.057 1 97.75 92 CYS B N 1
ATOM 1610 C CA . CYS B 1 92 ? -1.515 -19.609 -2.068 1 97.75 92 CYS B CA 1
ATOM 1611 C C . CYS B 1 92 ? -1.435 -20.219 -3.463 1 97.75 92 CYS B C 1
ATOM 1613 O O . CYS B 1 92 ? -1.089 -21.406 -3.613 1 97.75 92 CYS B O 1
ATOM 1615 N N . TYR B 1 93 ? -1.718 -19.438 -4.398 1 97.44 93 TYR B N 1
ATOM 1616 C CA . TYR B 1 93 ? -1.727 -19.922 -5.777 1 97.44 93 TYR B CA 1
ATOM 1617 C C . TYR B 1 93 ? -0.324 -20.297 -6.23 1 97.44 93 TYR B C 1
ATOM 1619 O O . TYR B 1 93 ? -0.134 -21.344 -6.867 1 97.44 93 TYR B O 1
ATOM 1627 N N . ILE B 1 94 ? 0.686 -19.484 -5.941 1 97.44 94 ILE B N 1
ATOM 1628 C CA . ILE B 1 94 ? 2.068 -19.766 -6.305 1 97.44 94 ILE B CA 1
ATOM 1629 C C . ILE B 1 94 ? 2.531 -21.047 -5.598 1 97.44 94 ILE B C 1
ATOM 1631 O O . ILE B 1 94 ? 3.188 -21.891 -6.207 1 97.44 94 ILE B O 1
ATOM 1635 N N . ALA B 1 95 ? 2.195 -21.156 -4.332 1 96.38 95 ALA B N 1
ATOM 1636 C CA . ALA B 1 95 ? 2.539 -22.359 -3.588 1 96.38 95 ALA B CA 1
ATOM 1637 C C . ALA B 1 95 ? 1.934 -23.594 -4.242 1 96.38 95 ALA B C 1
ATOM 1639 O O . ALA B 1 95 ? 2.596 -24.641 -4.355 1 96.38 95 ALA B O 1
ATOM 1640 N N . TYR B 1 96 ? 0.709 -23.5 -4.641 1 95.12 96 TYR B N 1
ATOM 1641 C CA . TYR B 1 96 ? 0.013 -24.594 -5.328 1 95.12 96 TYR B CA 1
ATOM 1642 C C . TYR B 1 96 ? 0.713 -24.953 -6.633 1 95.12 96 TYR B C 1
ATOM 1644 O O . TYR B 1 96 ? 0.948 -26.125 -6.914 1 95.12 96 TYR B O 1
ATOM 1652 N N . LEU B 1 97 ? 1.009 -23.922 -7.516 1 94 97 LEU B N 1
ATOM 1653 C CA . LEU B 1 97 ? 1.647 -24.156 -8.805 1 94 97 LEU B CA 1
ATOM 1654 C C . LEU B 1 97 ? 3.01 -24.812 -8.633 1 94 97 LEU B C 1
ATOM 1656 O O . LEU B 1 97 ? 3.381 -25.703 -9.406 1 94 97 LEU B O 1
ATOM 1660 N N . ASN B 1 98 ? 3.705 -24.312 -7.629 1 92.94 98 ASN B N 1
ATOM 1661 C CA . ASN B 1 98 ? 5.004 -24.922 -7.348 1 92.94 98 ASN B CA 1
ATOM 1662 C C . ASN B 1 98 ? 4.863 -26.391 -6.934 1 92.94 98 ASN B C 1
ATOM 1664 O O . ASN B 1 98 ? 5.684 -27.219 -7.316 1 92.94 98 ASN B O 1
ATOM 1668 N N . HIS B 1 99 ? 3.881 -26.672 -6.176 1 92.81 99 HIS B N 1
ATOM 1669 C CA . HIS B 1 99 ? 3.633 -28.047 -5.754 1 92.81 99 HIS B CA 1
ATOM 1670 C C . HIS B 1 99 ? 3.289 -28.938 -6.941 1 92.81 99 HIS B C 1
ATOM 1672 O O . HIS B 1 99 ? 3.781 -30.062 -7.043 1 92.81 99 HIS B O 1
ATOM 1678 N N . VAL B 1 100 ? 2.492 -28.5 -7.77 1 91.56 100 VAL B N 1
ATOM 1679 C CA . VAL B 1 100 ? 2.061 -29.25 -8.945 1 91.56 100 VAL B CA 1
ATOM 1680 C C . VAL B 1 100 ? 3.25 -29.469 -9.875 1 91.56 100 VAL B C 1
ATOM 1682 O O . VAL B 1 100 ? 3.367 -30.531 -10.5 1 91.56 100 VAL B O 1
ATOM 1685 N N . LEU B 1 101 ? 4.074 -28.484 -10.047 1 90.19 101 LEU B N 1
ATOM 1686 C CA . LEU B 1 101 ? 5.223 -28.594 -10.938 1 90.19 101 LEU B CA 1
ATOM 1687 C C . LEU B 1 101 ? 6.297 -29.5 -10.336 1 90.19 101 LEU B C 1
ATOM 1689 O O . LEU B 1 101 ? 7.074 -30.109 -11.07 1 90.19 101 LEU B O 1
ATOM 1693 N N . GLU B 1 102 ? 6.496 -29.484 -9.055 1 86.38 102 GLU B N 1
ATOM 1694 C CA . GLU B 1 102 ? 7.469 -30.359 -8.406 1 86.38 102 GLU B CA 1
ATOM 1695 C C . GLU B 1 102 ? 6.945 -31.797 -8.32 1 86.38 102 GLU B C 1
ATOM 1697 O O . GLU B 1 102 ? 7.727 -32.75 -8.203 1 86.38 102 GLU B O 1
ATOM 1702 N N . ALA B 1 103 ? 5.703 -31.953 -8.406 1 74.56 103 ALA B N 1
ATOM 1703 C CA . ALA B 1 103 ? 5.129 -33.312 -8.391 1 74.56 103 ALA B CA 1
ATOM 1704 C C . ALA B 1 103 ? 5.211 -33.938 -9.766 1 74.56 103 ALA B C 1
ATOM 1706 O O . ALA B 1 103 ? 5.246 -33.25 -10.789 1 74.56 103 ALA B O 1
#